Protein AF-A0A9J5Y6S7-F1 (afdb_monomer_lite)

InterPro domains:
  IPR010666 Zinc finger, GRF-type [PF06839] (23-64)
  IPR010666 Zinc finger, GRF-type [PS51999] (24-65)

pLDDT: mean 74.55, std 15.51, range [44.03, 96.94]

Structure (mmCIF, N/CA/C/O backbone):
data_AF-A0A9J5Y6S7-F1
#
_entry.id   AF-A0A9J5Y6S7-F1
#
loop_
_atom_site.group_PDB
_atom_site.id
_atom_site.type_symbol
_atom_site.label_atom_id
_atom_site.label_alt_id
_atom_site.label_comp_id
_atom_site.label_asym_id
_atom_site.label_entity_id
_atom_site.label_seq_id
_atom_site.pdbx_PDB_ins_code
_atom_site.Cartn_x
_atom_site.Cartn_y
_atom_site.Cartn_z
_atom_site.occupancy
_atom_site.B_iso_or_equiv
_atom_site.auth_seq_id
_atom_site.auth_comp_id
_atom_site.auth_asym_id
_atom_site.auth_atom_id
_atom_site.pdbx_PDB_model_num
ATOM 1 N N . MET A 1 1 ? 11.745 -9.822 9.054 1.00 44.12 1 MET A N 1
ATOM 2 C CA . MET A 1 1 ? 12.120 -10.310 7.708 1.00 44.12 1 MET A CA 1
ATOM 3 C C . MET A 1 1 ? 13.640 -10.336 7.640 1.00 44.12 1 MET A C 1
ATOM 5 O O . MET A 1 1 ? 14.254 -9.323 7.931 1.00 44.12 1 MET A O 1
ATOM 9 N N . SER A 1 2 ? 14.251 -11.503 7.431 1.00 45.88 2 SER A N 1
ATOM 10 C CA . SER A 1 2 ? 15.692 -11.723 7.636 1.00 45.88 2 SER A CA 1
ATOM 11 C C . SER A 1 2 ? 16.570 -11.084 6.552 1.00 45.88 2 SER A C 1
ATOM 13 O O . SER A 1 2 ? 16.268 -11.222 5.366 1.00 45.88 2 SER A O 1
ATOM 15 N N . ASN A 1 3 ? 17.714 -10.519 6.962 1.00 52.25 3 ASN A N 1
ATOM 16 C CA . ASN A 1 3 ? 18.794 -9.968 6.117 1.00 52.25 3 ASN A CA 1
ATOM 17 C C . ASN A 1 3 ? 19.242 -10.880 4.954 1.00 52.25 3 ASN A C 1
ATOM 19 O O . ASN A 1 3 ? 19.779 -10.402 3.960 1.00 52.25 3 ASN A O 1
ATOM 23 N N . ALA A 1 4 ? 18.971 -12.185 5.032 1.00 51.22 4 ALA A N 1
ATOM 24 C CA . ALA A 1 4 ? 19.248 -13.148 3.969 1.00 51.22 4 ALA A CA 1
ATOM 25 C C . ALA A 1 4 ? 18.475 -12.888 2.657 1.00 51.22 4 ALA A C 1
ATOM 27 O O . ALA A 1 4 ? 18.975 -13.217 1.584 1.00 51.22 4 ALA A O 1
ATOM 28 N N . ILE A 1 5 ? 17.276 -12.290 2.716 1.00 52.19 5 ILE A N 1
ATOM 29 C CA . ILE A 1 5 ? 16.487 -11.975 1.509 1.00 52.19 5 ILE A CA 1
ATOM 30 C C . ILE A 1 5 ? 17.045 -10.725 0.814 1.00 52.19 5 ILE A C 1
ATOM 32 O O . ILE A 1 5 ? 17.101 -10.690 -0.412 1.00 52.19 5 ILE A O 1
ATOM 36 N N . LEU A 1 6 ? 17.538 -9.748 1.586 1.00 47.03 6 LEU A N 1
ATOM 37 C CA . LEU A 1 6 ? 18.224 -8.568 1.050 1.00 47.03 6 LEU A CA 1
ATOM 38 C C . LEU A 1 6 ? 19.555 -8.945 0.381 1.00 47.03 6 LEU A C 1
ATOM 40 O O . LEU A 1 6 ? 19.812 -8.499 -0.731 1.00 47.03 6 LEU A O 1
ATOM 44 N N . ASN A 1 7 ? 20.345 -9.847 0.977 1.00 46.03 7 ASN A N 1
ATOM 45 C CA . ASN A 1 7 ? 21.598 -10.313 0.365 1.00 46.03 7 ASN A CA 1
ATOM 46 C C . ASN A 1 7 ? 21.394 -11.069 -0.958 1.00 46.03 7 ASN A C 1
ATOM 48 O O . ASN A 1 7 ? 22.272 -11.045 -1.814 1.00 46.03 7 ASN A O 1
ATOM 52 N N . ARG A 1 8 ? 20.234 -11.700 -1.178 1.00 46.00 8 ARG A N 1
ATOM 53 C CA . ARG A 1 8 ? 19.939 -12.389 -2.447 1.00 46.00 8 ARG A CA 1
ATOM 54 C C . ARG A 1 8 ? 19.756 -11.443 -3.631 1.00 46.00 8 ARG A C 1
ATOM 56 O O . ARG A 1 8 ? 19.989 -11.861 -4.758 1.00 46.00 8 ARG A O 1
ATOM 63 N N . ILE A 1 9 ? 19.353 -10.198 -3.383 1.00 50.22 9 ILE A N 1
ATOM 64 C CA . ILE A 1 9 ? 19.208 -9.167 -4.423 1.00 50.22 9 ILE A CA 1
ATOM 65 C C . ILE A 1 9 ? 20.589 -8.615 -4.831 1.00 50.22 9 ILE A C 1
ATOM 67 O O . ILE A 1 9 ? 20.743 -8.092 -5.929 1.00 50.22 9 ILE A O 1
ATOM 71 N N . CYS A 1 10 ? 21.606 -8.785 -3.979 1.00 50.62 10 CYS A N 1
ATOM 72 C CA . CYS A 1 10 ? 22.946 -8.218 -4.153 1.00 50.62 10 CYS A CA 1
ATOM 73 C C . CYS A 1 10 ? 24.005 -9.220 -4.643 1.00 50.62 10 CYS A C 1
ATOM 75 O O . CYS A 1 10 ? 25.152 -8.826 -4.853 1.00 50.62 10 CYS A O 1
ATOM 77 N N . ASN A 1 11 ? 23.665 -10.500 -4.815 1.00 47.62 11 ASN A N 1
ATOM 78 C CA . ASN A 1 11 ? 24.628 -11.491 -5.286 1.00 47.62 11 ASN A CA 1
ATOM 79 C C . ASN A 1 11 ? 24.756 -1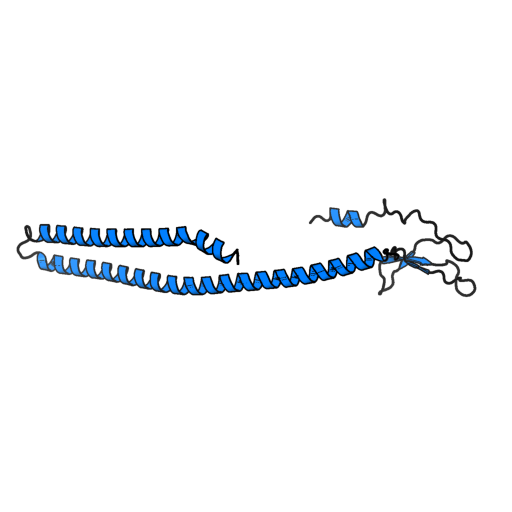1.410 -6.815 1.00 47.62 11 ASN A C 1
ATOM 81 O O . ASN A 1 11 ? 23.987 -12.022 -7.554 1.00 47.62 11 ASN A O 1
ATOM 85 N N . ASP A 1 12 ? 25.764 -10.645 -7.252 1.00 54.00 12 ASP A N 1
ATOM 86 C CA . ASP A 1 12 ? 26.211 -10.433 -8.643 1.00 54.00 12 ASP A CA 1
ATOM 87 C C . ASP A 1 12 ? 26.494 -11.768 -9.382 1.00 54.00 12 ASP A C 1
ATOM 89 O O . ASP A 1 12 ? 26.502 -11.794 -10.603 1.00 54.00 12 ASP A O 1
ATOM 93 N N . GLU A 1 13 ? 26.679 -12.900 -8.689 1.00 55.97 13 GLU A N 1
ATOM 94 C CA . GLU A 1 13 ? 27.129 -14.180 -9.278 1.00 55.97 13 GLU A CA 1
ATOM 95 C C . GLU A 1 13 ? 26.196 -14.782 -10.348 1.00 55.97 13 GLU A C 1
ATOM 97 O O . GLU A 1 13 ? 26.664 -15.513 -11.216 1.00 55.97 13 GLU A O 1
ATOM 102 N N . ASN A 1 14 ? 24.899 -14.451 -10.332 1.00 55.06 14 ASN A N 1
ATOM 103 C CA . ASN A 1 14 ? 23.931 -14.866 -11.361 1.00 55.06 14 ASN A CA 1
ATOM 104 C C . ASN A 1 14 ? 23.475 -13.705 -12.259 1.00 55.06 14 ASN A C 1
ATOM 106 O O . ASN A 1 14 ? 22.465 -13.821 -12.960 1.00 55.06 14 ASN A O 1
ATOM 110 N N . ASP A 1 15 ? 24.174 -12.567 -12.238 1.00 62.44 15 ASP A N 1
ATOM 111 C CA . ASP A 1 15 ? 23.788 -11.451 -13.086 1.00 62.44 15 ASP A CA 1
ATOM 112 C C . ASP A 1 15 ? 24.155 -11.729 -14.549 1.00 62.44 15 ASP A C 1
ATOM 114 O O . ASP A 1 15 ? 25.309 -11.674 -14.977 1.00 62.44 15 ASP A O 1
ATOM 118 N N . VAL A 1 16 ? 23.110 -11.965 -15.340 1.00 62.88 16 VAL A N 1
ATOM 119 C CA . VAL A 1 16 ? 23.124 -12.111 -16.801 1.00 62.88 16 VAL A CA 1
ATOM 120 C C . VAL A 1 16 ? 23.901 -10.980 -17.501 1.00 62.88 16 VAL A C 1
ATOM 122 O O . VAL A 1 16 ? 24.392 -11.164 -18.612 1.00 62.88 16 VAL A O 1
ATOM 125 N N . MET A 1 17 ? 24.028 -9.806 -16.875 1.00 63.72 17 MET A N 1
ATOM 126 C CA . MET A 1 17 ? 24.734 -8.638 -17.403 1.00 63.72 17 MET A CA 1
ATOM 127 C C . MET A 1 17 ? 26.253 -8.637 -17.143 1.00 63.72 17 MET A C 1
ATOM 129 O O . MET A 1 17 ? 26.950 -7.835 -17.764 1.00 63.72 17 MET A O 1
ATOM 133 N N . LEU A 1 18 ? 26.800 -9.517 -16.289 1.00 66.25 18 LEU A N 1
ATOM 134 C CA . LEU A 1 18 ? 28.256 -9.604 -16.057 1.00 66.25 18 LEU A CA 1
ATOM 135 C C . LEU A 1 18 ? 29.030 -10.146 -17.268 1.00 66.25 18 LEU A C 1
ATOM 137 O O . LEU A 1 18 ? 30.197 -9.809 -17.452 1.00 66.25 18 LEU A O 1
ATOM 141 N N . GLY A 1 19 ? 28.390 -10.968 -18.104 1.00 66.69 19 GLY A N 1
ATOM 142 C CA . GLY A 1 19 ? 29.001 -11.550 -19.304 1.00 66.69 19 GLY A CA 1
ATOM 143 C C . GLY A 1 19 ? 28.847 -10.713 -20.579 1.00 66.69 19 GLY A C 1
ATOM 144 O O . GLY A 1 19 ? 29.305 -11.133 -21.643 1.00 66.69 19 GLY A O 1
ATOM 145 N N . VAL A 1 20 ? 28.177 -9.557 -20.515 1.00 78.06 20 VAL A N 1
ATOM 146 C CA . VAL A 1 20 ? 27.837 -8.772 -21.710 1.00 78.06 20 VAL A CA 1
ATOM 147 C C . VAL A 1 20 ? 29.046 -7.961 -22.174 1.00 78.06 20 VAL A C 1
ATOM 149 O O . VAL A 1 20 ? 29.560 -7.107 -21.454 1.00 78.06 20 VAL A O 1
ATOM 152 N N . LYS A 1 21 ? 29.483 -8.207 -23.414 1.00 85.56 21 LYS A N 1
ATOM 153 C CA . LYS A 1 21 ? 30.529 -7.424 -24.082 1.00 85.56 21 LYS A CA 1
ATOM 154 C C . LYS A 1 21 ? 29.890 -6.279 -24.859 1.00 85.56 21 LYS A C 1
ATOM 156 O O . LYS A 1 21 ? 29.153 -6.518 -25.812 1.00 85.56 21 LYS A O 1
ATOM 161 N N . ILE A 1 22 ? 30.186 -5.046 -24.460 1.00 86.56 22 ILE A N 1
ATOM 162 C CA . ILE A 1 22 ? 29.710 -3.828 -25.125 1.00 86.56 22 ILE A CA 1
ATOM 163 C C . ILE A 1 22 ? 30.902 -3.124 -25.757 1.00 86.56 22 ILE A C 1
ATOM 165 O O . ILE A 1 22 ? 31.960 -3.020 -25.142 1.00 86.56 22 ILE A O 1
ATOM 169 N N . TYR A 1 23 ? 30.721 -2.630 -26.976 1.00 90.31 23 TYR A N 1
ATOM 170 C CA . TYR A 1 23 ? 31.751 -1.935 -27.739 1.00 90.31 23 TYR A CA 1
ATOM 171 C C . TYR A 1 23 ? 31.312 -0.500 -28.015 1.00 90.31 23 TYR A C 1
ATOM 173 O O . TYR A 1 23 ? 30.130 -0.238 -28.242 1.00 90.31 23 TYR A O 1
ATOM 181 N N . CYS A 1 24 ? 32.255 0.441 -28.016 1.00 90.12 24 CYS A N 1
ATOM 182 C CA . CYS A 1 24 ? 31.962 1.790 -28.498 1.00 90.12 24 CYS A CA 1
ATOM 183 C C . CYS A 1 24 ? 32.021 1.874 -30.031 1.00 90.12 24 CYS A C 1
ATOM 185 O O . CYS A 1 24 ? 32.404 0.925 -30.711 1.00 90.12 24 CYS A O 1
ATOM 187 N N . LYS A 1 25 ? 31.716 3.055 -30.588 1.00 87.69 25 LYS A N 1
ATOM 188 C CA . LYS A 1 25 ? 31.759 3.313 -32.041 1.00 87.69 25 LYS A CA 1
ATOM 189 C C . LYS A 1 25 ? 33.144 3.117 -32.674 1.00 87.69 25 LYS A C 1
ATOM 191 O O . LYS A 1 25 ? 33.236 3.001 -33.888 1.00 87.69 25 LYS A O 1
ATOM 196 N N . HIS A 1 26 ? 34.207 3.078 -31.872 1.00 89.56 26 HIS A N 1
ATOM 197 C CA . HIS A 1 26 ? 35.564 2.798 -32.344 1.00 89.56 26 HIS A CA 1
ATOM 198 C C . HIS A 1 26 ? 35.921 1.306 -32.364 1.00 89.56 26 HIS A C 1
ATOM 200 O O . HIS A 1 26 ? 37.014 0.964 -32.800 1.00 89.56 26 HIS A O 1
ATOM 206 N N . GLY A 1 27 ? 35.044 0.432 -31.858 1.00 88.12 27 GLY A N 1
ATOM 207 C CA . GLY A 1 27 ? 35.323 -0.997 -31.702 1.00 88.12 27 GLY A CA 1
ATOM 208 C C . GLY A 1 27 ? 36.075 -1.369 -30.419 1.00 88.12 27 GLY A C 1
ATOM 209 O O . GLY A 1 27 ? 36.355 -2.546 -30.212 1.00 88.12 27 GLY A O 1
ATOM 210 N N . ASP A 1 28 ? 36.371 -0.409 -29.534 1.00 88.94 28 ASP A N 1
ATOM 211 C CA . ASP A 1 28 ? 37.003 -0.699 -28.239 1.00 88.94 28 ASP A CA 1
ATOM 212 C C . ASP A 1 28 ? 35.982 -1.323 -27.268 1.00 88.94 28 ASP A C 1
ATOM 214 O O . ASP A 1 28 ? 34.854 -0.824 -27.151 1.00 88.94 28 ASP A O 1
ATOM 218 N N . LEU A 1 29 ? 36.386 -2.384 -26.557 1.00 89.62 29 LEU A N 1
ATOM 219 C CA . LEU A 1 29 ? 35.586 -3.045 -25.518 1.00 89.62 29 LEU A CA 1
ATOM 220 C C . LEU A 1 29 ? 35.437 -2.131 -24.295 1.00 89.62 29 LEU A C 1
ATOM 222 O O . LEU A 1 29 ? 36.419 -1.582 -23.795 1.00 89.62 29 LEU A O 1
ATOM 226 N N . LEU A 1 30 ? 34.212 -2.001 -23.791 1.00 89.75 30 LEU A N 1
ATOM 227 C CA . LEU A 1 30 ? 33.892 -1.124 -22.672 1.00 89.75 30 LEU A CA 1
ATOM 228 C C . LEU A 1 30 ? 33.858 -1.889 -21.358 1.00 89.75 30 LEU A C 1
ATOM 230 O O . LEU A 1 30 ? 33.149 -2.885 -21.214 1.00 89.75 30 LEU A O 1
ATOM 234 N N . SER A 1 31 ? 34.597 -1.375 -20.378 1.00 87.00 31 SER A N 1
ATOM 235 C CA . SER A 1 31 ? 34.515 -1.827 -18.997 1.00 87.00 31 SER A CA 1
ATOM 236 C C . SER A 1 31 ? 33.329 -1.173 -18.289 1.00 87.00 31 SER A C 1
ATOM 238 O O . SER A 1 31 ? 32.994 -0.007 -18.516 1.00 87.00 31 SER A O 1
ATOM 240 N N . MET A 1 32 ? 32.681 -1.951 -17.425 1.00 87.94 32 MET A N 1
ATOM 241 C CA . MET A 1 32 ? 31.634 -1.454 -16.541 1.00 87.94 32 MET A CA 1
ATOM 242 C C . MET A 1 32 ? 32.262 -0.577 -15.455 1.00 87.94 32 MET A C 1
ATOM 244 O O . MET A 1 32 ? 33.212 -0.983 -14.789 1.00 87.94 32 MET A O 1
ATOM 248 N N . GLN A 1 33 ? 31.719 0.619 -15.274 1.00 88.62 33 GLN A N 1
ATOM 249 C CA . GLN A 1 33 ? 32.154 1.605 -14.291 1.00 88.62 33 GLN A CA 1
ATOM 250 C C . GLN A 1 33 ? 31.029 1.895 -13.302 1.00 88.62 33 GLN A C 1
ATOM 252 O O . GLN A 1 33 ? 29.859 1.705 -13.622 1.00 88.62 33 GLN A O 1
ATOM 257 N N . THR A 1 34 ? 31.378 2.380 -12.112 1.00 89.06 34 THR A N 1
ATOM 258 C CA . THR A 1 34 ? 30.422 2.775 -11.069 1.00 89.06 34 THR A CA 1
ATOM 259 C C . THR A 1 34 ? 30.450 4.289 -10.904 1.00 89.06 34 THR A C 1
ATOM 261 O O . THR A 1 34 ? 31.517 4.882 -10.753 1.00 89.06 34 THR A O 1
ATOM 264 N N . SER A 1 35 ? 29.281 4.923 -10.933 1.00 90.75 35 SER A N 1
ATOM 265 C CA . SER A 1 35 ? 29.126 6.349 -10.673 1.00 90.75 35 SER A CA 1
ATOM 266 C C . SER A 1 35 ? 29.220 6.625 -9.176 1.00 90.75 35 SER A C 1
ATOM 268 O O . SER A 1 35 ? 28.555 5.988 -8.360 1.00 90.75 35 SER A O 1
ATOM 270 N N . TRP A 1 36 ? 30.044 7.608 -8.828 1.00 90.62 36 TRP A N 1
ATOM 271 C CA . TRP A 1 36 ? 30.217 8.113 -7.462 1.00 90.62 36 TRP A CA 1
ATOM 272 C C . TRP A 1 36 ? 29.689 9.542 -7.308 1.00 90.62 36 TRP A C 1
ATOM 274 O O . TRP A 1 36 ? 30.004 10.236 -6.346 1.00 90.62 36 TRP A O 1
ATOM 284 N N . SER A 1 37 ? 28.904 10.008 -8.281 1.00 90.38 37 SER A N 1
ATOM 285 C CA . SER A 1 37 ? 28.266 11.322 -8.210 1.00 90.38 37 SER A CA 1
ATOM 286 C C . SER A 1 37 ? 27.213 11.368 -7.100 1.00 90.38 37 SER A C 1
ATOM 288 O O . SER A 1 37 ? 26.589 10.354 -6.786 1.00 90.38 37 SER A O 1
ATOM 290 N N . LYS A 1 38 ? 26.971 12.564 -6.550 1.00 91.31 38 LYS A N 1
ATOM 291 C CA . LYS A 1 38 ? 25.928 12.792 -5.538 1.00 91.31 38 LYS A CA 1
ATOM 292 C C . LYS A 1 38 ? 24.531 12.407 -6.041 1.00 91.31 38 LYS A C 1
ATOM 294 O O . LYS A 1 38 ? 23.732 11.900 -5.262 1.00 91.31 38 LYS A O 1
ATOM 299 N N . ASP A 1 39 ? 24.269 12.612 -7.330 1.00 89.25 39 ASP A N 1
ATOM 300 C CA . ASP A 1 39 ? 22.956 12.370 -7.936 1.00 89.25 39 ASP A CA 1
ATOM 301 C C . ASP A 1 39 ? 22.747 10.906 -8.359 1.00 89.25 39 ASP A C 1
ATOM 303 O O . ASP A 1 39 ? 21.613 10.459 -8.491 1.00 89.25 39 ASP A O 1
ATOM 307 N N . ASN A 1 40 ? 23.827 10.144 -8.579 1.00 87.62 40 ASN A N 1
ATOM 308 C CA . ASN A 1 40 ? 23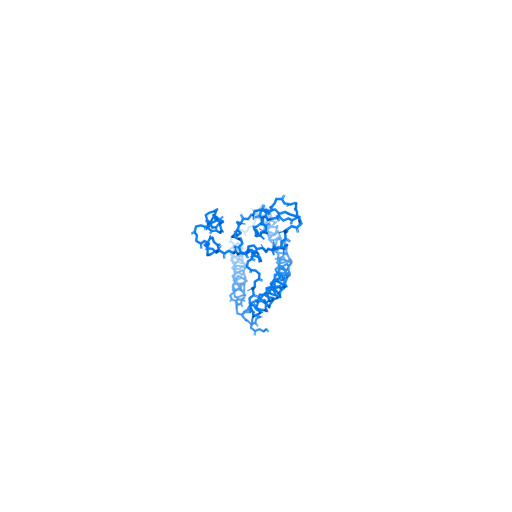.766 8.751 -9.041 1.00 87.62 40 ASN A CA 1
ATOM 309 C C . ASN A 1 40 ? 24.762 7.838 -8.295 1.00 87.62 40 ASN A C 1
ATOM 311 O O . ASN A 1 40 ? 25.585 7.189 -8.948 1.00 87.62 40 ASN A O 1
ATOM 315 N N . PRO A 1 41 ? 24.741 7.777 -6.953 1.00 89.69 41 PRO A N 1
ATOM 316 C CA . PRO A 1 41 ? 25.707 6.988 -6.198 1.00 89.69 41 PRO A CA 1
ATOM 317 C C . PRO A 1 41 ? 25.504 5.487 -6.444 1.00 89.69 41 PRO A C 1
ATOM 319 O O . PRO A 1 41 ? 24.394 4.970 -6.347 1.00 89.69 41 PRO A O 1
ATOM 322 N N . GLY A 1 42 ? 26.583 4.774 -6.766 1.00 86.25 42 GLY A N 1
ATOM 323 C CA . GLY A 1 42 ? 26.590 3.316 -6.910 1.00 86.25 42 GLY A CA 1
ATOM 324 C C . GLY A 1 42 ? 25.982 2.773 -8.211 1.00 86.25 42 GLY A C 1
ATOM 325 O O . GLY A 1 42 ? 26.050 1.565 -8.440 1.00 86.25 42 GLY A O 1
ATOM 326 N N . ARG A 1 43 ? 25.424 3.623 -9.089 1.00 87.94 43 ARG A N 1
ATOM 327 C CA . ARG A 1 43 ? 24.866 3.189 -10.386 1.00 87.94 43 ARG A CA 1
ATOM 328 C C . ARG A 1 43 ? 25.976 2.807 -11.360 1.00 87.94 43 ARG A C 1
ATOM 330 O O . ARG A 1 43 ? 26.959 3.536 -11.482 1.00 87.94 43 ARG A O 1
ATOM 337 N N . ARG A 1 44 ? 25.823 1.692 -12.082 1.00 89.31 44 ARG A N 1
ATOM 338 C CA . ARG A 1 44 ? 26.840 1.200 -13.027 1.00 89.31 44 ARG A CA 1
ATOM 339 C C . ARG A 1 44 ? 26.542 1.619 -14.469 1.00 89.31 44 ARG A C 1
ATOM 341 O O . ARG A 1 44 ? 25.384 1.638 -14.872 1.00 89.31 44 ARG A O 1
ATOM 348 N N . PHE A 1 45 ? 27.568 1.932 -15.252 1.00 89.31 45 PHE A N 1
ATOM 349 C CA . PHE A 1 45 ? 27.453 2.392 -16.640 1.00 89.31 45 PHE A CA 1
ATOM 350 C C . PHE A 1 45 ? 28.648 1.945 -17.491 1.00 89.31 45 PHE A C 1
ATOM 352 O O . PHE A 1 45 ? 29.673 1.513 -16.967 1.00 89.31 45 PHE A O 1
ATOM 359 N N . TRP A 1 46 ? 28.529 2.092 -18.806 1.00 90.38 46 TRP A N 1
ATOM 360 C CA . TRP A 1 46 ? 29.619 1.974 -19.769 1.00 90.38 46 TRP A CA 1
ATOM 361 C C . TRP A 1 46 ? 29.858 3.322 -20.436 1.00 90.38 46 TRP A C 1
ATOM 363 O O . TRP A 1 46 ? 28.910 3.999 -20.835 1.00 90.38 46 TRP A O 1
ATOM 373 N N . SER A 1 47 ? 31.122 3.703 -20.595 1.00 90.62 47 SER A N 1
ATOM 374 C CA . SER A 1 47 ? 31.511 4.891 -21.353 1.00 90.62 47 SER A CA 1
ATOM 375 C C . SER A 1 47 ? 32.728 4.616 -22.225 1.00 90.62 47 SER A C 1
ATOM 377 O O . SER A 1 47 ? 33.506 3.701 -21.955 1.00 90.62 47 SER A O 1
ATOM 379 N N . CYS A 1 48 ? 32.885 5.398 -23.295 1.00 90.69 48 CYS A N 1
ATOM 380 C CA . CYS A 1 48 ? 34.073 5.315 -24.142 1.00 90.69 48 CYS A CA 1
ATOM 381 C C . CYS A 1 48 ? 35.343 5.636 -23.324 1.00 90.69 48 CYS A C 1
ATOM 383 O O . CYS A 1 48 ? 35.371 6.675 -22.665 1.00 90.69 48 CYS A O 1
ATOM 385 N N . PRO A 1 49 ? 36.406 4.811 -23.398 1.00 85.25 49 PRO A N 1
ATOM 386 C CA . PRO A 1 49 ? 37.649 5.058 -22.662 1.00 85.25 49 PRO A CA 1
ATOM 387 C C . PRO A 1 49 ? 38.501 6.185 -23.265 1.00 85.25 49 PRO A C 1
ATOM 389 O O . PRO A 1 49 ? 39.450 6.648 -22.635 1.00 85.25 49 PRO A O 1
ATOM 392 N N . ARG A 1 50 ? 38.205 6.619 -24.499 1.00 86.00 50 ARG A N 1
ATOM 393 C CA . ARG A 1 50 ? 38.948 7.694 -25.167 1.00 86.00 50 ARG A CA 1
ATOM 394 C C . ARG A 1 50 ? 38.513 9.053 -24.621 1.00 86.00 50 ARG A C 1
ATOM 396 O O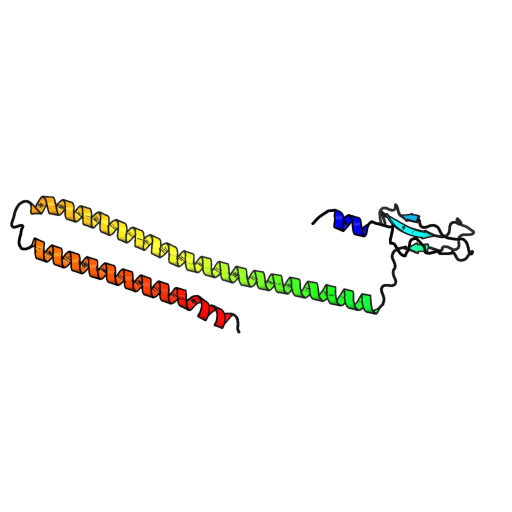 . ARG A 1 50 ? 37.320 9.317 -24.502 1.00 86.00 50 ARG A O 1
ATOM 403 N N . TYR A 1 51 ? 39.478 9.927 -24.338 1.00 77.06 51 TYR A N 1
ATOM 404 C CA . TYR A 1 51 ? 39.234 11.263 -23.793 1.00 77.06 51 TYR A CA 1
ATOM 405 C C . TYR A 1 51 ? 39.168 12.342 -24.887 1.00 77.06 51 TYR A C 1
ATOM 407 O O . TYR A 1 51 ? 39.939 12.320 -25.845 1.00 77.06 51 TYR A O 1
ATOM 415 N N . ARG A 1 52 ? 38.288 13.332 -24.675 1.00 72.06 52 ARG A N 1
ATOM 416 C CA . ARG A 1 52 ? 38.202 14.616 -25.399 1.00 72.06 52 ARG A CA 1
ATOM 417 C C . ARG A 1 52 ? 38.092 14.483 -26.926 1.00 72.06 52 ARG A C 1
ATOM 419 O O . ARG A 1 52 ? 37.026 14.141 -27.419 1.00 72.06 52 ARG A O 1
ATOM 426 N N . GLU A 1 53 ? 39.160 14.780 -27.663 1.00 71.38 53 GLU A N 1
ATOM 427 C CA . GLU A 1 53 ? 39.137 15.034 -29.114 1.00 71.38 53 GLU A CA 1
ATOM 428 C C . GLU A 1 53 ? 38.835 13.785 -29.954 1.00 71.38 53 GLU A C 1
ATOM 430 O O . GLU A 1 53 ? 38.270 13.896 -31.035 1.00 71.38 53 GLU A O 1
ATOM 435 N N . ASN A 1 54 ? 39.121 12.594 -29.419 1.00 79.12 54 ASN A N 1
ATOM 436 C CA . ASN A 1 54 ? 38.861 11.307 -30.071 1.00 79.12 54 ASN A CA 1
ATOM 437 C C . ASN A 1 54 ? 37.798 10.476 -29.332 1.00 79.12 54 ASN A C 1
ATOM 439 O O . ASN A 1 54 ? 37.775 9.249 -29.450 1.00 79.12 54 ASN A O 1
ATOM 443 N N . ALA A 1 55 ? 36.952 11.107 -28.510 1.00 83.38 55 ALA A N 1
ATOM 444 C CA . ALA A 1 55 ? 35.877 10.425 -27.798 1.00 83.38 55 ALA A CA 1
ATOM 445 C C . ALA A 1 55 ? 34.635 10.298 -28.692 1.00 83.38 55 ALA A C 1
ATOM 447 O O . ALA A 1 55 ? 34.135 11.279 -29.232 1.00 83.38 55 ALA A O 1
ATOM 448 N N . CYS A 1 56 ? 34.064 9.095 -28.802 1.00 87.44 56 CYS A N 1
ATOM 449 C CA . CYS A 1 56 ? 32.819 8.901 -29.562 1.00 87.44 56 CYS A CA 1
ATOM 450 C C . CYS A 1 56 ? 31.558 9.234 -28.749 1.00 87.44 56 CYS A C 1
ATOM 452 O O . CYS A 1 56 ? 30.444 8.990 -29.221 1.00 87.44 56 CYS A O 1
ATOM 454 N N . ASN A 1 57 ? 31.740 9.737 -27.521 1.00 85.62 57 ASN A N 1
ATOM 455 C CA . ASN A 1 57 ? 30.690 10.079 -26.561 1.00 85.62 57 ASN A CA 1
ATOM 456 C C . ASN A 1 57 ? 29.698 8.937 -26.289 1.00 85.62 57 ASN A C 1
ATOM 458 O O . ASN A 1 57 ? 28.539 9.178 -25.964 1.00 85.62 57 ASN A O 1
ATOM 462 N N . PHE A 1 58 ? 30.142 7.682 -26.424 1.00 87.44 58 PHE A N 1
ATOM 463 C CA . PHE A 1 58 ? 29.336 6.541 -26.011 1.00 87.44 58 PHE A CA 1
ATOM 464 C C . PHE A 1 58 ? 29.144 6.575 -24.492 1.00 87.44 58 PHE A C 1
ATOM 466 O O . PHE A 1 58 ? 30.129 6.628 -23.750 1.00 87.44 58 PHE A O 1
ATOM 473 N N . PHE A 1 59 ? 27.888 6.504 -24.061 1.00 87.94 59 PHE A N 1
ATOM 474 C CA . PHE A 1 59 ? 27.472 6.388 -22.671 1.00 87.94 59 PHE A CA 1
ATOM 475 C C . PHE A 1 59 ? 26.193 5.546 -22.600 1.00 87.94 59 PHE A C 1
ATOM 477 O O . PHE A 1 59 ? 25.259 5.791 -23.363 1.00 87.94 59 PHE A O 1
ATOM 484 N N . GLY A 1 60 ? 26.136 4.578 -21.688 1.00 87.00 60 GLY A N 1
ATOM 485 C CA . GLY A 1 60 ? 24.941 3.766 -21.451 1.00 87.00 60 GLY A CA 1
ATOM 486 C C . GLY A 1 60 ? 24.893 3.236 -20.024 1.00 87.00 60 GLY A C 1
ATOM 487 O O . GLY A 1 60 ? 25.909 2.786 -19.498 1.00 87.00 60 GLY A O 1
ATOM 488 N N . TRP A 1 61 ? 23.726 3.292 -19.386 1.00 88.12 61 TRP A N 1
ATOM 489 C CA . TRP A 1 61 ? 23.525 2.725 -18.051 1.00 88.12 61 TRP A CA 1
ATOM 490 C C . TRP A 1 61 ? 23.464 1.191 -18.102 1.00 88.12 61 TRP A C 1
ATOM 492 O O . TRP A 1 61 ? 23.000 0.623 -19.088 1.00 88.12 61 TRP A O 1
ATOM 502 N N . ARG 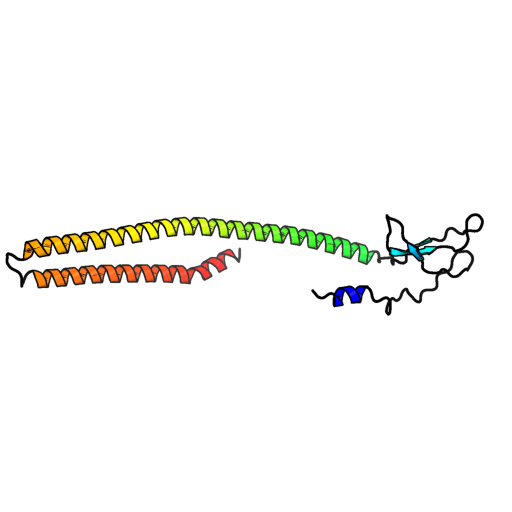A 1 62 ? 23.928 0.522 -17.033 1.00 82.62 62 ARG A N 1
ATOM 503 C CA . ARG A 1 62 ? 23.763 -0.933 -16.838 1.00 82.62 62 ARG A CA 1
ATOM 504 C C . ARG A 1 62 ? 22.303 -1.307 -16.638 1.00 82.62 62 ARG A C 1
ATOM 506 O O . ARG A 1 62 ? 21.894 -2.393 -17.043 1.00 82.62 62 ARG A O 1
ATOM 513 N N . ASP A 1 63 ? 21.560 -0.424 -15.979 1.00 78.12 63 ASP A N 1
ATOM 514 C CA . ASP A 1 63 ? 20.139 -0.587 -15.710 1.00 78.12 63 ASP A CA 1
ATOM 515 C C . ASP A 1 63 ? 19.451 -0.886 -17.050 1.00 78.12 63 ASP A C 1
ATOM 517 O O . ASP A 1 63 ? 19.550 -0.100 -17.993 1.00 78.12 63 ASP A O 1
ATOM 521 N N . ARG A 1 64 ? 18.866 -2.085 -17.189 1.00 62.44 64 ARG A N 1
ATOM 522 C CA . ARG A 1 64 ? 18.211 -2.517 -18.430 1.00 62.44 64 ARG A CA 1
ATOM 523 C C . ARG A 1 64 ? 16.980 -1.647 -18.670 1.00 62.44 64 ARG A C 1
ATOM 525 O O . ARG A 1 64 ? 15.868 -2.051 -18.346 1.00 62.44 64 ARG A O 1
ATOM 532 N N . GLU A 1 65 ? 17.146 -0.479 -19.266 1.00 61.44 65 GLU A N 1
ATOM 533 C CA . GLU A 1 65 ? 16.019 0.369 -19.634 1.00 61.44 65 GLU A CA 1
ATOM 534 C C . GLU A 1 65 ? 15.573 0.092 -21.070 1.00 61.44 65 GLU A C 1
ATOM 536 O O . GLU A 1 65 ? 15.578 0.964 -21.922 1.00 61.44 65 GLU A O 1
ATOM 541 N N . ASP A 1 66 ? 15.109 -1.133 -21.296 1.00 58.09 66 ASP A N 1
ATOM 542 C CA . ASP A 1 66 ? 14.010 -1.386 -22.226 1.00 58.09 66 ASP A CA 1
ATOM 543 C C . ASP A 1 66 ? 13.029 -2.314 -21.514 1.00 58.09 66 ASP A C 1
ATOM 545 O O . ASP A 1 66 ? 12.863 -3.493 -21.830 1.00 58.09 66 ASP A O 1
ATOM 549 N N . VAL A 1 67 ? 12.386 -1.776 -20.472 1.00 60.72 67 VAL A N 1
ATOM 550 C CA . VAL A 1 67 ? 11.146 -2.370 -19.974 1.00 60.72 67 VAL A CA 1
ATOM 551 C C . VAL A 1 67 ? 10.189 -2.373 -21.158 1.00 60.72 67 VAL A C 1
ATOM 553 O O . VAL A 1 67 ? 9.807 -1.301 -21.639 1.00 60.72 67 VAL A O 1
ATOM 556 N N . ASP A 1 68 ? 9.850 -3.572 -21.634 1.00 73.69 68 ASP A N 1
ATOM 557 C CA . ASP A 1 68 ? 8.916 -3.776 -22.738 1.00 73.69 68 ASP A CA 1
ATOM 558 C C . ASP A 1 68 ? 7.694 -2.857 -22.581 1.00 73.69 68 ASP A C 1
ATOM 560 O O . ASP A 1 68 ? 7.192 -2.649 -21.469 1.00 73.69 68 ASP A O 1
ATOM 564 N N . ILE A 1 69 ? 7.221 -2.285 -23.690 1.00 77.06 69 ILE A N 1
ATOM 565 C CA . ILE A 1 69 ? 6.132 -1.301 -23.702 1.00 77.06 69 ILE A CA 1
ATOM 566 C C . ILE A 1 69 ? 4.927 -1.864 -22.940 1.00 77.06 69 ILE A C 1
ATOM 568 O O . ILE A 1 69 ? 4.342 -1.169 -22.107 1.00 77.06 69 ILE A O 1
ATOM 572 N N . ARG A 1 70 ? 4.615 -3.153 -23.132 1.00 81.25 70 ARG A N 1
ATOM 573 C CA . ARG A 1 70 ? 3.553 -3.845 -22.391 1.00 81.25 70 ARG A CA 1
ATOM 574 C C . ARG A 1 70 ? 3.812 -3.841 -20.887 1.00 81.25 70 ARG A C 1
ATOM 576 O O . ARG A 1 70 ? 2.902 -3.537 -20.122 1.00 81.25 70 ARG A O 1
ATOM 583 N N . SER A 1 71 ? 5.031 -4.146 -20.458 1.00 78.69 71 SER A N 1
ATOM 584 C CA . SER A 1 71 ? 5.412 -4.157 -19.044 1.00 78.69 71 SER A CA 1
ATOM 585 C C . SER A 1 71 ? 5.264 -2.775 -18.400 1.00 78.69 71 SER A C 1
ATOM 587 O O . SER A 1 71 ? 4.733 -2.693 -17.294 1.00 78.69 71 SER A O 1
ATOM 589 N N . LYS A 1 72 ? 5.594 -1.678 -19.102 1.00 82.25 72 LYS A N 1
ATOM 590 C CA . LYS A 1 72 ? 5.336 -0.305 -18.613 1.00 82.25 72 LYS A CA 1
ATOM 591 C C . LYS A 1 72 ? 3.846 -0.062 -18.355 1.00 82.25 72 LYS A C 1
ATOM 593 O O . LYS A 1 72 ? 3.477 0.433 -17.290 1.00 82.25 72 LYS A O 1
ATOM 598 N N . PHE A 1 73 ? 2.982 -0.462 -19.291 1.00 86.88 73 PHE A N 1
ATOM 599 C CA . PHE A 1 73 ? 1.528 -0.339 -19.132 1.00 86.88 73 PHE A CA 1
ATOM 600 C C . PHE A 1 73 ? 0.988 -1.183 -17.973 1.00 86.88 73 PHE A C 1
ATOM 602 O O . PHE A 1 73 ? 0.159 -0.706 -17.196 1.00 86.88 73 PHE A O 1
ATOM 609 N N . ILE A 1 74 ? 1.453 -2.428 -17.840 1.00 90.50 74 ILE A N 1
ATOM 610 C CA . ILE A 1 74 ? 1.013 -3.328 -16.769 1.00 90.50 74 ILE A CA 1
ATOM 611 C C . ILE A 1 74 ? 1.454 -2.800 -15.402 1.00 90.50 74 ILE A C 1
ATOM 613 O O . ILE A 1 74 ? 0.624 -2.732 -14.497 1.00 90.50 74 ILE A O 1
ATOM 617 N N . ILE A 1 75 ? 2.708 -2.365 -15.258 1.00 90.88 75 ILE A N 1
ATOM 618 C CA . ILE A 1 75 ? 3.230 -1.809 -14.002 1.00 90.88 75 ILE A CA 1
ATOM 619 C C . ILE A 1 75 ? 2.424 -0.577 -13.588 1.00 90.88 75 ILE A C 1
ATOM 621 O O . ILE A 1 75 ? 1.974 -0.499 -12.447 1.00 90.88 75 ILE A O 1
ATOM 625 N N . LEU A 1 76 ? 2.173 0.351 -14.517 1.00 90.00 76 LEU A N 1
ATOM 626 C CA . LEU A 1 76 ? 1.389 1.551 -14.225 1.00 90.00 76 LEU A CA 1
ATOM 627 C C . LEU A 1 76 ? -0.037 1.204 -13.775 1.00 90.00 76 LEU A C 1
ATOM 629 O O . LEU A 1 76 ? -0.541 1.761 -12.800 1.00 90.00 76 LEU A O 1
ATOM 633 N N . ARG A 1 77 ? -0.684 0.253 -14.455 1.00 94.31 77 ARG A N 1
ATOM 634 C CA . ARG A 1 77 ? -2.044 -0.180 -14.116 1.00 94.31 77 ARG A CA 1
ATOM 635 C C . ARG A 1 77 ? -2.107 -0.857 -12.749 1.00 94.31 77 ARG A C 1
ATOM 637 O O . ARG A 1 77 ? -3.031 -0.585 -11.989 1.00 94.31 77 ARG A O 1
ATOM 644 N N . LEU A 1 78 ? -1.135 -1.710 -12.429 1.00 95.06 78 LEU A N 1
ATOM 645 C CA . LEU A 1 78 ? -1.039 -2.359 -11.121 1.00 95.06 78 LEU A CA 1
ATOM 646 C C . LEU A 1 78 ? -0.793 -1.336 -10.011 1.00 95.06 78 LEU A C 1
ATOM 648 O O . LEU A 1 78 ? -1.477 -1.381 -8.996 1.00 95.06 78 LEU A O 1
ATOM 652 N N . ALA A 1 79 ? 0.110 -0.376 -10.224 1.00 94.56 79 ALA A N 1
ATOM 653 C CA . ALA A 1 79 ? 0.381 0.684 -9.258 1.00 94.56 79 ALA A CA 1
ATOM 654 C C . ALA A 1 79 ? -0.868 1.533 -8.971 1.00 94.56 79 ALA A C 1
ATOM 656 O O . ALA A 1 79 ? -1.165 1.826 -7.814 1.00 94.56 79 ALA A O 1
ATOM 657 N N . ASN A 1 80 ? -1.638 1.883 -10.005 1.00 95.62 80 ASN A N 1
ATOM 658 C CA . ASN A 1 80 ? -2.910 2.584 -9.823 1.00 95.62 80 ASN A CA 1
ATOM 659 C C . ASN A 1 80 ? -3.929 1.718 -9.079 1.00 95.62 80 ASN A C 1
ATOM 661 O O . ASN A 1 80 ? -4.621 2.220 -8.197 1.00 95.62 80 ASN A O 1
ATOM 665 N N . LYS A 1 81 ? -3.987 0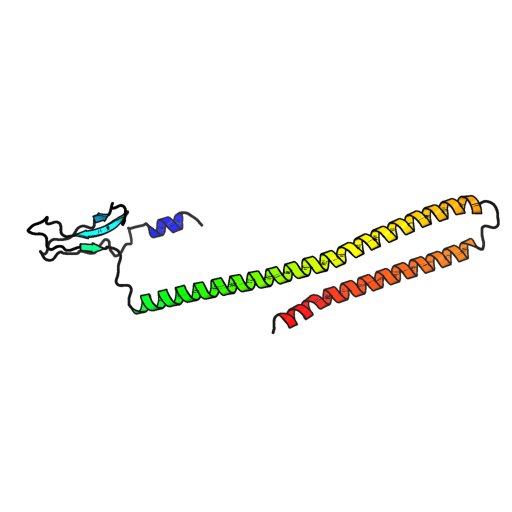.414 -9.378 1.00 96.75 81 LYS A N 1
ATOM 666 C CA . LYS A 1 81 ? -4.924 -0.483 -8.702 1.00 96.75 81 LYS A CA 1
ATOM 667 C C . LYS A 1 81 ? -4.599 -0.661 -7.222 1.00 96.75 81 LYS A C 1
ATOM 669 O O . LYS A 1 81 ? -5.518 -0.705 -6.416 1.00 96.75 81 LYS A O 1
ATOM 674 N N . ILE A 1 82 ? -3.318 -0.722 -6.868 1.00 96.94 82 ILE A N 1
ATOM 675 C CA . ILE A 1 82 ? -2.871 -0.763 -5.472 1.00 96.94 82 ILE A CA 1
ATOM 676 C C . ILE A 1 82 ? -3.333 0.498 -4.739 1.00 96.94 82 ILE A C 1
ATOM 678 O O . ILE A 1 82 ? -3.970 0.378 -3.702 1.00 96.94 82 ILE A O 1
ATOM 682 N N . LYS A 1 83 ? -3.126 1.686 -5.321 1.00 96.12 83 LYS A N 1
ATOM 683 C CA . LYS A 1 83 ? -3.594 2.945 -4.720 1.00 96.12 83 LYS A CA 1
ATOM 684 C C . LYS A 1 83 ? -5.108 2.975 -4.511 1.00 96.12 83 LYS A C 1
ATOM 686 O O . LYS A 1 83 ? -5.571 3.440 -3.478 1.00 96.12 83 LYS A O 1
ATOM 691 N N . GLU A 1 84 ? -5.884 2.490 -5.482 1.00 96.19 84 GLU A N 1
ATOM 692 C CA . GLU A 1 84 ? -7.341 2.373 -5.330 1.00 96.19 84 GLU A CA 1
ATOM 693 C C . GLU A 1 84 ? -7.720 1.460 -4.157 1.00 96.19 84 GLU A C 1
ATOM 695 O O . GLU A 1 84 ? -8.604 1.808 -3.380 1.00 96.19 84 GLU A O 1
ATOM 700 N N . LEU A 1 85 ? -7.051 0.311 -4.028 1.00 95.94 85 LEU A N 1
ATOM 701 C CA . LEU A 1 85 ? -7.310 -0.652 -2.957 1.00 95.94 85 LEU A CA 1
ATOM 702 C C . LEU A 1 85 ? -6.903 -0.110 -1.585 1.00 95.94 85 LEU A C 1
ATOM 704 O O . LEU A 1 85 ? -7.645 -0.286 -0.630 1.00 95.94 85 LEU A O 1
ATOM 708 N N . GLU A 1 86 ? -5.779 0.599 -1.488 1.00 96.06 86 GLU A N 1
ATOM 709 C CA . GLU A 1 86 ? -5.343 1.245 -0.243 1.00 96.06 86 GLU A CA 1
ATOM 710 C C . GLU A 1 86 ? -6.372 2.281 0.240 1.00 96.06 86 GLU A C 1
ATOM 712 O O . GLU A 1 86 ? -6.721 2.310 1.420 1.00 96.06 86 GLU A O 1
ATOM 717 N N . ILE A 1 87 ? -6.922 3.088 -0.677 1.00 96.06 87 ILE A N 1
ATOM 718 C CA . ILE A 1 87 ? -7.988 4.052 -0.361 1.00 96.06 87 ILE A CA 1
ATOM 719 C C . ILE A 1 87 ? -9.262 3.330 0.102 1.00 96.06 87 ILE A C 1
ATOM 721 O O . ILE A 1 87 ? -9.923 3.774 1.048 1.00 96.06 87 ILE A O 1
ATOM 725 N N . ASP A 1 88 ? -9.624 2.232 -0.563 1.00 95.00 88 ASP A N 1
ATOM 726 C CA . ASP A 1 88 ? -10.802 1.441 -0.212 1.00 95.00 88 ASP A CA 1
ATOM 727 C C . ASP A 1 88 ? -10.655 0.820 1.185 1.00 95.00 88 ASP A C 1
ATOM 729 O O . ASP A 1 88 ? -11.524 1.018 2.042 1.00 95.00 88 ASP A O 1
ATOM 733 N N . ASP A 1 89 ? -9.511 0.191 1.467 1.00 96.31 89 ASP A N 1
ATOM 734 C CA . ASP A 1 89 ? -9.161 -0.382 2.769 1.00 96.31 89 ASP A CA 1
ATOM 735 C C . ASP A 1 89 ? -9.204 0.673 3.884 1.00 96.31 89 ASP A C 1
ATOM 737 O O . ASP A 1 89 ? -9.813 0.450 4.938 1.00 96.31 89 ASP A O 1
ATOM 741 N N . GLU A 1 90 ? -8.638 1.864 3.658 1.00 95.12 90 GLU A N 1
ATOM 742 C CA . GLU A 1 90 ? -8.726 2.982 4.604 1.00 95.12 90 GLU A CA 1
ATOM 743 C C . GLU A 1 90 ? -10.181 3.379 4.889 1.00 95.12 90 GLU A C 1
ATOM 745 O O . GLU A 1 90 ? -10.569 3.626 6.043 1.00 95.12 90 GLU A O 1
ATOM 750 N N . SER A 1 91 ? -11.018 3.418 3.850 1.00 92.06 91 SER A N 1
ATOM 751 C CA . SER A 1 91 ? -12.437 3.746 3.974 1.00 92.06 91 SER A CA 1
ATOM 752 C C . SER A 1 91 ? -13.197 2.686 4.786 1.00 92.06 91 SER A C 1
ATOM 754 O O . SER A 1 91 ? -13.993 3.027 5.678 1.00 92.06 91 SER A O 1
ATOM 756 N N . HIS A 1 92 ? -12.890 1.407 4.557 1.00 91.50 92 HIS A N 1
ATOM 757 C CA . HIS A 1 92 ? -13.450 0.267 5.272 1.00 91.50 92 HIS A CA 1
ATOM 758 C C . HIS A 1 92 ? -13.041 0.278 6.748 1.00 91.50 92 HIS A C 1
ATOM 760 O O . HIS A 1 92 ? -13.905 0.156 7.628 1.00 91.50 92 HIS A O 1
ATOM 766 N N . ILE A 1 93 ? -11.761 0.523 7.043 1.00 94.00 93 ILE A N 1
ATOM 767 C CA . ILE A 1 93 ? -11.238 0.674 8.408 1.00 94.00 93 ILE A CA 1
ATOM 768 C C . ILE A 1 93 ? -11.943 1.831 9.123 1.00 94.00 93 ILE A C 1
ATOM 770 O O . ILE A 1 93 ? -12.427 1.673 10.249 1.00 94.00 93 ILE A O 1
ATOM 774 N N . LYS A 1 94 ? -12.075 2.993 8.472 1.00 93.81 94 LYS A N 1
ATOM 775 C CA . LYS A 1 94 ? -12.759 4.164 9.039 1.00 93.81 94 LYS A CA 1
ATOM 776 C C . LYS A 1 94 ? -14.226 3.872 9.350 1.00 93.81 94 LYS A C 1
ATOM 778 O O . LYS A 1 94 ? -14.717 4.251 10.421 1.00 93.81 94 LYS A O 1
ATOM 783 N N . ARG A 1 95 ? -14.933 3.188 8.444 1.00 91.25 95 ARG A N 1
ATOM 784 C CA . ARG A 1 95 ? -16.324 2.764 8.652 1.00 91.25 95 ARG A CA 1
ATOM 785 C C . ARG A 1 95 ? -16.417 1.803 9.834 1.00 91.25 95 ARG A C 1
ATOM 787 O O . ARG A 1 95 ? -17.208 2.068 10.737 1.00 91.25 95 ARG A O 1
ATOM 794 N N . SER A 1 96 ? -15.589 0.760 9.874 1.00 88.75 96 SER A N 1
ATOM 795 C CA . SER A 1 96 ? -15.537 -0.211 10.975 1.00 88.75 96 SER A CA 1
ATOM 796 C C . SER A 1 96 ? -15.295 0.471 12.329 1.00 88.75 96 SER A C 1
ATOM 798 O O . SER A 1 96 ? -16.095 0.329 13.256 1.00 88.75 96 SER A O 1
ATOM 800 N N . ASN A 1 97 ? -14.286 1.343 12.417 1.00 90.56 97 ASN A N 1
ATOM 801 C CA . ASN A 1 97 ? -13.982 2.107 13.629 1.00 90.56 97 ASN A CA 1
ATOM 802 C C . ASN A 1 97 ? -15.155 2.989 14.078 1.00 90.56 97 ASN A C 1
ATOM 804 O O . ASN A 1 97 ? -15.457 3.068 15.271 1.00 90.56 97 ASN A O 1
ATOM 808 N N . LYS A 1 98 ? -15.873 3.622 13.143 1.00 92.69 98 LYS A N 1
ATOM 809 C CA . LYS A 1 98 ? -17.072 4.413 13.459 1.00 92.69 98 LYS A CA 1
ATOM 810 C C . LYS A 1 98 ? -18.174 3.556 14.094 1.00 92.69 98 LYS A C 1
ATOM 812 O O . LYS A 1 98 ? -18.788 4.004 15.066 1.00 92.69 98 LYS A O 1
ATOM 817 N N . TRP A 1 99 ? -18.414 2.347 13.579 1.00 86.62 99 TRP A N 1
ATOM 818 C CA . TRP A 1 99 ? -19.368 1.398 14.167 1.00 86.62 99 TRP A CA 1
ATOM 819 C C . TRP A 1 99 ? -18.947 0.983 15.578 1.00 86.62 99 TRP A C 1
ATOM 821 O O . TRP A 1 99 ? -19.740 1.127 16.508 1.00 86.62 99 TRP A O 1
ATOM 831 N N . VAL A 1 100 ? -17.683 0.590 15.769 1.00 88.56 100 VAL A N 1
ATOM 832 C CA . VAL A 1 100 ? -17.136 0.219 17.087 1.00 88.56 100 VAL A CA 1
ATOM 833 C C . VAL A 1 100 ? -17.305 1.354 18.102 1.00 88.56 100 VAL A C 1
ATOM 835 O O . VAL A 1 100 ? -17.743 1.131 19.231 1.00 88.56 100 VAL A O 1
ATOM 838 N N . MET A 1 101 ? -17.008 2.596 17.709 1.00 84.38 101 MET A N 1
ATOM 839 C CA . MET A 1 101 ? -17.163 3.764 18.582 1.00 84.38 101 MET A CA 1
ATOM 840 C C . MET A 1 101 ? -18.627 4.031 18.954 1.00 84.38 101 MET A C 1
ATOM 842 O O . MET A 1 101 ? -18.914 4.408 20.094 1.00 84.38 101 MET A O 1
ATOM 846 N N . LYS A 1 102 ? -19.565 3.828 18.021 1.00 79.94 102 LYS A N 1
ATOM 847 C CA . LYS A 1 102 ? -21.005 3.953 18.283 1.00 79.94 102 LYS A CA 1
ATOM 848 C C . LYS A 1 102 ? -21.481 2.883 19.271 1.00 79.94 102 LYS A C 1
ATOM 850 O O . LYS A 1 102 ? -22.201 3.213 20.214 1.00 79.94 102 LYS A O 1
ATOM 855 N N . GLU A 1 103 ? -21.009 1.649 19.120 1.00 79.81 103 GLU A N 1
ATOM 856 C CA . GLU A 1 103 ? -21.374 0.538 20.003 1.00 79.81 103 GLU A CA 1
ATOM 857 C C . GLU A 1 103 ? -20.807 0.713 21.419 1.00 79.81 103 GLU A C 1
ATOM 859 O O . GLU A 1 103 ? -21.517 0.501 22.404 1.00 79.81 103 GLU A O 1
ATOM 864 N N . LYS A 1 104 ? -19.568 1.215 21.548 1.00 76.00 104 LYS A N 1
ATOM 865 C CA . LYS A 1 104 ? -18.970 1.602 22.841 1.00 76.00 104 LYS A CA 1
ATOM 866 C C . LYS A 1 104 ? -19.763 2.703 23.553 1.00 76.00 104 LYS A C 1
ATOM 868 O O . LYS A 1 104 ? -19.950 2.647 24.766 1.00 76.00 104 LYS A O 1
ATOM 873 N N . LYS A 1 105 ? -20.265 3.706 22.821 1.00 69.31 105 LYS A N 1
ATOM 874 C CA . LYS A 1 105 ? -21.136 4.749 23.400 1.00 69.31 105 LYS A CA 1
ATOM 875 C C . LYS A 1 105 ? -22.462 4.166 23.896 1.00 69.31 105 LYS A C 1
ATOM 877 O O . LYS A 1 105 ? -22.902 4.510 24.992 1.00 69.31 105 LYS A O 1
ATOM 882 N N . LYS A 1 106 ? -23.067 3.261 23.121 1.00 66.94 106 LYS A N 1
ATOM 883 C CA . LYS A 1 106 ? -24.317 2.574 23.479 1.00 66.94 106 LYS A CA 1
ATOM 884 C C . LYS A 1 106 ? -24.148 1.695 24.724 1.00 66.94 106 LYS A C 1
ATOM 886 O O . LYS A 1 106 ? -24.922 1.815 25.668 1.00 66.94 106 LYS A O 1
ATOM 891 N N . THR A 1 107 ? -23.089 0.889 24.778 1.00 60.16 107 THR A N 1
ATOM 892 C CA . THR A 1 107 ? -22.767 0.051 25.948 1.00 60.16 107 THR A CA 1
ATOM 893 C C . THR A 1 107 ? -22.400 0.873 27.183 1.00 60.16 107 THR A C 1
ATOM 895 O O . THR A 1 107 ? -22.826 0.518 28.277 1.00 60.16 107 THR A O 1
ATOM 898 N N . LYS A 1 108 ? -21.709 2.015 27.044 1.00 56.22 108 LYS A N 1
ATOM 899 C CA . LYS A 1 108 ? -21.458 2.935 28.170 1.00 56.22 108 LYS A CA 1
ATOM 900 C C . LYS A 1 108 ? -22.764 3.435 28.805 1.00 56.22 108 LYS A C 1
ATOM 902 O O . LYS A 1 108 ? -22.880 3.441 30.028 1.00 56.22 108 LYS A O 1
ATOM 907 N N . CYS A 1 109 ? -23.766 3.780 27.989 1.00 55.97 109 CYS A N 1
ATOM 908 C CA . CYS A 1 109 ? -25.100 4.159 28.469 1.00 55.97 109 CYS A CA 1
ATOM 909 C C . CYS A 1 109 ? -25.799 2.991 29.198 1.00 55.97 109 CYS A C 1
ATOM 911 O O . CYS A 1 109 ? -26.351 3.175 30.282 1.00 55.97 109 CYS A O 1
ATOM 913 N N . CYS A 1 110 ? -25.673 1.764 28.677 1.00 57.97 110 CYS A N 1
ATOM 914 C CA . CYS A 1 110 ? -26.234 0.557 29.292 1.00 57.97 110 CYS A CA 1
ATOM 915 C C . CYS A 1 110 ? -25.447 0.010 30.504 1.00 57.97 110 CYS A C 1
ATOM 917 O O . CYS A 1 110 ? -25.963 -0.864 31.197 1.00 57.97 110 CYS A O 1
ATOM 919 N N . ASN A 1 111 ? -24.236 0.493 30.787 1.00 58.81 111 ASN A N 1
ATOM 920 C CA . ASN A 1 111 ? -23.460 0.079 31.963 1.00 58.81 111 ASN A CA 1
ATOM 921 C C . ASN A 1 111 ? -23.642 1.042 33.142 1.00 58.81 111 ASN A C 1
ATOM 923 O O . ASN A 1 111 ? -23.695 0.594 34.284 1.00 58.81 111 ASN A O 1
ATOM 927 N N . ASN A 1 112 ? -23.836 2.338 32.874 1.00 61.59 112 ASN A N 1
ATOM 928 C CA . ASN A 1 112 ? -24.118 3.315 33.927 1.00 61.59 112 ASN A CA 1
ATOM 929 C C . ASN A 1 112 ? -25.439 3.017 34.654 1.00 61.59 112 ASN A C 1
ATOM 931 O O . ASN A 1 112 ? -25.463 3.019 35.880 1.00 61.59 112 ASN A O 1
ATOM 935 N N . TRP A 1 113 ? -26.522 2.692 33.937 1.00 71.31 113 TRP A N 1
ATOM 936 C CA . TRP A 1 113 ? -27.796 2.362 34.598 1.00 71.31 113 TRP A CA 1
ATOM 937 C C . TRP A 1 113 ? -27.741 1.031 35.368 1.00 71.31 113 TRP A C 1
ATOM 939 O O . TRP A 1 113 ? -28.367 0.919 36.416 1.00 71.31 113 TRP A O 1
ATOM 949 N N . LYS A 1 114 ? -26.946 0.049 34.908 1.00 75.19 114 LYS A N 1
ATOM 950 C CA . LYS A 1 114 ? -26.716 -1.208 35.642 1.00 75.19 114 LYS A CA 1
ATOM 951 C C . LYS A 1 114 ? -25.990 -0.957 36.960 1.00 75.19 114 LYS A C 1
ATOM 953 O O . LYS A 1 114 ? -26.373 -1.538 37.967 1.00 75.19 114 LYS A O 1
ATOM 958 N N . LEU A 1 115 ? -24.982 -0.081 36.970 1.00 72.94 115 LEU A N 1
ATOM 959 C CA . LEU A 1 115 ? -24.278 0.297 38.197 1.00 72.94 115 LEU A CA 1
ATOM 960 C C . LEU A 1 115 ? -25.210 1.028 39.174 1.00 72.94 115 LEU A C 1
ATOM 962 O O . LEU A 1 115 ? -25.229 0.700 40.354 1.00 72.94 115 LEU A O 1
ATOM 966 N N . ILE A 1 116 ? -26.033 1.957 38.675 1.00 78.19 116 ILE A N 1
ATOM 967 C CA . ILE A 1 116 ? -27.047 2.659 39.480 1.00 78.19 116 ILE A CA 1
ATOM 968 C C . ILE A 1 116 ? -28.058 1.668 40.074 1.00 78.19 116 ILE A C 1
ATOM 970 O O . ILE A 1 116 ? -28.379 1.753 41.256 1.00 78.19 116 ILE A O 1
ATOM 974 N N . PHE A 1 117 ? -28.521 0.699 39.283 1.00 82.50 117 PHE A N 1
ATOM 975 C CA . PHE A 1 117 ? -29.442 -0.340 39.741 1.00 82.50 117 PHE A CA 1
ATOM 976 C C . PHE A 1 117 ? -28.825 -1.218 40.839 1.00 82.50 117 PHE A C 1
ATOM 978 O O . PHE A 1 117 ? -29.466 -1.457 41.859 1.00 82.50 117 PHE A O 1
ATOM 985 N N . VAL A 1 118 ? -27.568 -1.647 40.676 1.00 85.62 118 VAL A N 1
ATOM 986 C CA . VAL A 1 118 ? -26.847 -2.419 41.704 1.00 85.62 118 VAL A CA 1
ATOM 987 C C . VAL A 1 118 ? -26.706 -1.615 42.998 1.00 85.62 118 VAL A C 1
ATOM 989 O O . VAL A 1 118 ? -26.978 -2.152 44.068 1.00 85.62 118 VAL A O 1
ATOM 992 N N . LEU A 1 119 ? -26.348 -0.328 42.916 1.00 82.00 119 LEU A N 1
ATOM 993 C CA . LEU A 1 119 ? -26.249 0.542 44.093 1.00 82.00 119 LEU A CA 1
ATOM 994 C C . LEU A 1 119 ? -27.594 0.670 44.821 1.00 82.00 119 LEU A C 1
ATOM 996 O O . LEU A 1 119 ? -27.634 0.534 46.040 1.00 82.00 119 LEU A O 1
ATOM 1000 N N . PHE A 1 120 ? -28.693 0.853 44.083 1.00 83.88 120 PHE A N 1
ATOM 1001 C CA . PHE A 1 120 ? -30.036 0.935 44.658 1.00 83.88 120 PHE A CA 1
ATOM 1002 C C . PHE A 1 120 ? -30.427 -0.350 45.404 1.00 83.88 120 PHE A C 1
ATOM 1004 O O . PHE A 1 120 ? -30.880 -0.291 46.548 1.00 83.88 120 PHE A O 1
ATOM 1011 N N . VAL A 1 121 ? -30.188 -1.518 44.798 1.00 86.31 121 VAL A N 1
ATOM 1012 C CA . VAL A 1 121 ? -30.467 -2.821 45.425 1.00 86.31 121 VAL A CA 1
ATOM 1013 C C . VAL A 1 121 ? -29.650 -3.007 46.705 1.00 86.31 121 VAL A C 1
ATOM 1015 O O . VAL A 1 121 ? -30.211 -3.397 47.725 1.00 86.31 121 VAL A O 1
ATOM 1018 N N . VAL A 1 122 ? -28.354 -2.677 46.686 1.00 86.00 122 VAL A N 1
ATOM 1019 C CA . VAL A 1 122 ? -27.487 -2.780 47.873 1.00 86.00 122 VAL A CA 1
ATOM 1020 C C . VAL A 1 122 ? -27.982 -1.872 48.999 1.00 86.00 122 VAL A C 1
ATOM 1022 O O . VAL A 1 122 ? -28.068 -2.314 50.142 1.00 86.00 122 VAL A O 1
ATOM 1025 N N . THR A 1 123 ? -28.361 -0.627 48.687 1.00 81.31 123 THR A N 1
ATOM 1026 C CA . THR A 1 123 ? -28.904 0.289 49.701 1.00 81.31 123 THR A CA 1
ATOM 1027 C C . THR A 1 123 ? -30.219 -0.212 50.288 1.00 81.31 123 THR A C 1
ATOM 1029 O O . THR A 1 123 ? -30.385 -0.173 51.502 1.00 81.31 123 THR A O 1
ATOM 1032 N N . TYR A 1 124 ? -31.122 -0.738 49.456 1.00 83.44 124 TYR A N 1
ATOM 1033 C CA . TYR A 1 124 ? -32.407 -1.267 49.902 1.00 83.44 124 TYR A CA 1
ATOM 1034 C C . TYR A 1 124 ? -32.230 -2.439 50.873 1.00 83.44 124 TYR A C 1
ATOM 1036 O O . TYR A 1 124 ? -32.808 -2.417 51.958 1.00 83.44 124 TYR A O 1
ATOM 1044 N N . VAL A 1 125 ? -31.378 -3.410 50.522 1.00 82.38 125 VAL A N 1
ATOM 1045 C CA . VAL A 1 125 ? -31.071 -4.566 51.380 1.00 82.38 125 VAL A CA 1
ATOM 1046 C C . VAL A 1 125 ? -30.488 -4.108 52.716 1.00 82.38 125 VAL A C 1
ATOM 1048 O O . VAL A 1 125 ? -31.032 -4.458 53.756 1.00 82.38 125 VAL A O 1
ATOM 1051 N N . ALA A 1 126 ? -29.481 -3.229 52.704 1.00 78.38 126 ALA A N 1
ATOM 1052 C CA . ALA A 1 126 ? -28.870 -2.723 53.934 1.00 78.38 126 ALA A CA 1
ATOM 1053 C C . ALA A 1 126 ? -29.873 -1.986 54.843 1.00 78.38 126 ALA A C 1
ATOM 1055 O O . ALA A 1 126 ? -29.835 -2.125 56.065 1.00 78.38 126 ALA A O 1
ATOM 1056 N N . THR A 1 127 ? -30.792 -1.208 54.260 1.00 78.81 127 THR A N 1
ATOM 1057 C CA . THR A 1 127 ? -31.841 -0.522 55.030 1.00 78.81 127 THR A CA 1
ATOM 1058 C C . THR A 1 127 ? -32.919 -1.470 55.542 1.00 78.81 127 THR A C 1
ATOM 1060 O O . THR A 1 127 ? -33.460 -1.236 56.620 1.00 78.81 127 THR A O 1
ATOM 1063 N N . TYR A 1 128 ? -33.223 -2.537 54.801 1.00 74.25 128 TYR A N 1
ATOM 1064 C CA . TYR A 1 128 ? -34.172 -3.560 55.223 1.00 74.25 128 TYR A CA 1
ATOM 1065 C C . TYR A 1 128 ? -33.601 -4.383 56.379 1.00 74.25 128 TYR A C 1
ATOM 1067 O O . TYR A 1 128 ? -34.289 -4.565 57.376 1.00 74.25 128 TYR A O 1
ATOM 1075 N N . ASP A 1 129 ? -32.327 -4.774 56.305 1.00 71.94 129 ASP A N 1
ATOM 1076 C CA . ASP A 1 129 ? -31.625 -5.463 57.391 1.00 71.94 129 ASP A CA 1
ATOM 1077 C C . ASP A 1 129 ? -31.580 -4.599 58.664 1.00 71.94 129 ASP A C 1
ATOM 1079 O O . ASP A 1 129 ? -31.869 -5.083 59.758 1.00 71.94 129 ASP A O 1
ATOM 1083 N N . PHE A 1 130 ? -31.307 -3.293 58.531 1.00 68.88 130 PHE A N 1
ATOM 1084 C CA . PHE A 1 130 ? -31.368 -2.349 59.653 1.00 68.88 130 PHE A CA 1
ATOM 1085 C C . PHE A 1 130 ? -32.789 -2.213 60.224 1.00 68.88 130 PHE A C 1
ATOM 1087 O O . PHE A 1 130 ? -32.986 -2.257 61.437 1.00 68.88 130 PHE A O 1
ATOM 1094 N N . TYR A 1 131 ? -33.798 -2.087 59.359 1.00 66.44 131 TYR A N 1
ATOM 1095 C CA . TYR A 1 131 ? -35.200 -2.001 59.765 1.00 66.44 131 TYR A CA 1
ATOM 1096 C C . TYR A 1 131 ? -35.657 -3.265 60.507 1.00 66.44 131 TYR A C 1
ATOM 1098 O O . TYR A 1 131 ? -36.267 -3.165 61.572 1.00 66.44 131 TYR A O 1
ATOM 1106 N N . VAL A 1 132 ? -35.310 -4.450 59.998 1.00 66.94 132 VAL A N 1
ATOM 1107 C CA . VAL A 1 132 ? -35.587 -5.741 60.642 1.00 66.94 132 VAL A CA 1
ATOM 1108 C C . VAL A 1 132 ? -34.886 -5.831 61.996 1.00 66.94 132 VAL A C 1
ATOM 1110 O O . VAL A 1 132 ? -35.554 -6.155 62.972 1.00 66.94 132 VAL A O 1
ATOM 1113 N N . ALA A 1 133 ? -33.611 -5.444 62.102 1.00 62.91 133 ALA A N 1
ATOM 1114 C CA . ALA A 1 133 ? -32.874 -5.462 63.369 1.00 62.91 133 ALA A CA 1
ATOM 1115 C C . ALA A 1 133 ? -33.489 -4.531 64.432 1.00 62.91 133 ALA A C 1
ATOM 1117 O O . ALA A 1 133 ? -33.619 -4.901 65.599 1.00 62.91 133 ALA A O 1
ATOM 1118 N N . THR A 1 134 ? -33.926 -3.328 64.038 1.00 59.31 134 THR A N 1
ATOM 1119 C CA . THR A 1 134 ? -34.606 -2.398 64.962 1.00 59.31 134 THR A CA 1
ATOM 1120 C C . THR A 1 134 ? -35.997 -2.886 65.371 1.00 59.31 134 THR A C 1
ATOM 1122 O O . THR A 1 134 ? -36.438 -2.662 66.499 1.00 59.31 134 THR A O 1
ATOM 1125 N N . ASN A 1 135 ? -36.693 -3.603 64.489 1.00 54.88 135 ASN A N 1
ATOM 1126 C CA . ASN A 1 135 ? -37.985 -4.191 64.814 1.00 54.88 135 ASN A CA 1
ATOM 1127 C C . ASN A 1 135 ? -37.857 -5.480 65.629 1.00 54.88 135 ASN A C 1
ATOM 1129 O O . ASN A 1 135 ? -38.704 -5.707 66.484 1.00 54.88 135 ASN A O 1
ATOM 1133 N N . GLU A 1 136 ? -36.797 -6.273 65.467 1.00 52.41 136 GLU A N 1
ATOM 1134 C CA . GLU A 1 136 ? -36.485 -7.402 66.355 1.00 52.41 136 GLU A CA 1
ATOM 1135 C C . GLU A 1 136 ? -36.336 -6.944 67.810 1.00 52.41 136 GLU A C 1
ATOM 1137 O O . GLU A 1 136 ? -36.899 -7.574 68.708 1.00 52.41 136 GLU A O 1
ATOM 1142 N N . SER A 1 137 ? -35.691 -5.795 68.055 1.00 52.41 137 SER A N 1
ATOM 1143 C CA . SER A 1 137 ? -35.632 -5.212 69.404 1.00 52.41 137 SER A CA 1
ATOM 1144 C C . SER A 1 137 ? -36.995 -4.764 69.950 1.00 52.41 137 SER A C 1
ATOM 1146 O O . SER A 1 137 ? -37.195 -4.771 71.163 1.00 52.41 137 SER A O 1
ATOM 1148 N N . ASN A 1 138 ? -37.953 -4.426 69.081 1.00 46.94 138 ASN A N 1
ATOM 1149 C CA . ASN A 1 138 ? -39.288 -3.962 69.475 1.00 46.94 138 ASN A CA 1
ATOM 1150 C C . ASN A 1 138 ? -40.312 -5.111 69.608 1.00 46.94 138 ASN A C 1
ATOM 1152 O O . ASN A 1 138 ? -41.282 -4.989 70.353 1.00 46.94 138 ASN A O 1
ATOM 1156 N N . VAL A 1 139 ? -40.099 -6.238 68.918 1.00 47.34 139 VAL A N 1
ATOM 1157 C CA . VAL A 1 139 ? -41.005 -7.407 68.868 1.00 47.34 139 VAL A CA 1
ATOM 1158 C C . VAL A 1 139 ? -40.815 -8.362 70.054 1.00 47.34 139 VAL A C 1
ATOM 1160 O O . VAL A 1 139 ? -41.700 -9.165 70.347 1.00 47.34 139 VAL A O 1
ATOM 1163 N N . ALA A 1 140 ? -39.723 -8.234 70.812 1.00 50.78 140 ALA A N 1
ATOM 1164 C CA . ALA A 1 140 ? -39.415 -9.070 71.977 1.00 50.78 140 ALA A CA 1
ATOM 1165 C C . ALA A 1 140 ? -40.464 -9.034 73.111 1.00 50.78 140 ALA A C 1
ATOM 1167 O O . ALA A 1 140 ? -40.329 -9.765 74.091 1.00 50.78 140 ALA A O 1
ATOM 1168 N N . THR A 1 141 ? -41.507 -8.206 73.009 1.00 52.00 141 THR A N 1
ATOM 1169 C CA . THR A 1 141 ? -42.460 -7.990 74.099 1.00 52.00 141 THR A CA 1
ATOM 1170 C C . THR A 1 141 ? -43.810 -8.700 73.958 1.00 52.00 141 THR A C 1
ATOM 1172 O O . THR A 1 141 ? -44.394 -8.992 74.997 1.00 52.00 141 THR A O 1
ATOM 1175 N N . TYR A 1 142 ? -44.321 -9.064 72.769 1.00 51.41 142 TYR A N 1
ATOM 1176 C CA . TYR A 1 142 ? -45.688 -9.621 72.680 1.00 51.41 142 TYR A CA 1
ATOM 1177 C C . TYR A 1 142 ? -45.918 -10.565 71.465 1.00 51.41 142 TYR A C 1
ATOM 1179 O O . TYR A 1 142 ? -45.788 -10.157 70.320 1.00 51.41 142 TYR A O 1
ATOM 1187 N N . HIS A 1 143 ? -46.386 -11.804 71.704 1.00 50.44 143 HIS A N 1
ATOM 1188 C CA . HIS A 1 143 ? -47.213 -12.615 70.767 1.00 50.44 143 HIS A CA 1
ATOM 1189 C C . HIS A 1 143 ? -46.555 -13.382 69.560 1.00 50.44 143 HIS A C 1
ATOM 1191 O O . HIS A 1 143 ? -47.051 -13.308 68.431 1.00 50.44 143 HIS A O 1
ATOM 1197 N N . PRO A 1 144 ? -45.508 -14.221 69.738 1.00 50.09 144 PRO A N 1
ATOM 1198 C CA . PRO A 1 144 ? -44.467 -14.439 68.713 1.00 50.09 144 PRO A CA 1
ATOM 1199 C C . PRO A 1 144 ? -44.569 -15.670 67.775 1.00 50.09 144 PRO A C 1
ATOM 1201 O O . PRO A 1 144 ? -43.716 -15.811 66.904 1.00 50.09 144 PRO A O 1
ATOM 1204 N N . TYR A 1 145 ? -45.539 -16.589 67.892 1.00 46.62 145 TYR A N 1
ATOM 1205 C CA . TYR A 1 145 ? -45.414 -17.909 67.215 1.00 46.62 145 TYR A CA 1
ATOM 1206 C C . TYR A 1 145 ? -46.321 -18.176 66.000 1.00 46.62 145 TYR A C 1
ATOM 1208 O O . TYR A 1 145 ? -45.935 -18.929 65.113 1.00 46.62 145 TYR A O 1
ATOM 1216 N N . VAL A 1 146 ? -47.515 -17.582 65.914 1.00 47.22 146 VAL A N 1
ATOM 1217 C CA . VAL A 1 146 ? -48.479 -17.908 64.832 1.00 47.22 146 VAL A CA 1
ATOM 1218 C C . VAL A 1 146 ? -48.413 -16.903 63.673 1.00 47.22 146 VAL A C 1
ATOM 1220 O O . VAL A 1 146 ? -48.610 -17.254 62.513 1.00 47.22 146 VAL A O 1
ATOM 1223 N N . VAL A 1 147 ? -48.057 -15.652 63.969 1.00 53.09 147 VAL A N 1
ATOM 1224 C CA . VAL A 1 147 ? -47.870 -14.580 62.976 1.00 53.09 147 VAL A CA 1
ATOM 1225 C C . VAL A 1 147 ? -46.557 -14.766 62.200 1.00 53.09 147 VAL A C 1
ATOM 1227 O O . VAL A 1 147 ? -46.494 -14.491 61.003 1.00 53.09 147 VAL A O 1
ATOM 1230 N N . THR A 1 148 ? -45.526 -15.321 62.843 1.00 53.78 148 THR A N 1
ATOM 1231 C CA . THR A 1 148 ? -44.197 -15.549 62.254 1.00 53.78 148 THR A CA 1
ATOM 1232 C C . THR A 1 148 ? -44.205 -16.596 61.142 1.00 53.78 148 THR A C 1
ATOM 1234 O O . THR A 1 148 ? -43.537 -16.387 60.137 1.00 53.78 148 THR A O 1
ATOM 1237 N N . PHE A 1 149 ? -45.008 -17.664 61.226 1.00 52.19 149 PHE A N 1
ATOM 1238 C CA . PHE A 1 149 ? -45.089 -18.666 60.151 1.00 52.19 149 PHE A CA 1
ATOM 1239 C C . PHE A 1 149 ? -45.698 -18.096 58.858 1.00 52.19 149 PHE A C 1
ATOM 1241 O O . PHE A 1 149 ? -45.159 -18.304 57.772 1.00 52.19 149 PHE A O 1
ATOM 1248 N N . ASN A 1 150 ? -46.775 -17.310 58.971 1.00 56.38 150 ASN A N 1
ATOM 1249 C CA . ASN A 1 150 ? -47.387 -16.639 57.819 1.00 56.38 150 ASN A CA 1
ATOM 1250 C C . ASN A 1 150 ? -46.473 -15.554 57.231 1.00 56.38 150 ASN A C 1
ATOM 1252 O O . ASN A 1 150 ? -46.370 -15.447 56.010 1.00 56.38 150 ASN A O 1
ATOM 1256 N N . HIS A 1 151 ? -45.754 -14.802 58.068 1.00 54.19 151 HIS A N 1
ATOM 1257 C CA . HIS A 1 151 ? -44.764 -13.834 57.592 1.00 54.19 151 HIS A CA 1
ATOM 1258 C C . HIS A 1 151 ? -43.572 -14.504 56.904 1.00 54.19 151 HIS A C 1
ATOM 1260 O O . HIS A 1 151 ? -43.170 -14.054 55.836 1.00 54.19 151 HIS A O 1
ATOM 1266 N N . VAL A 1 152 ? -43.046 -15.605 57.446 1.00 62.53 152 VAL A N 1
ATOM 1267 C CA . VAL A 1 152 ? -41.960 -16.368 56.812 1.00 62.53 152 VAL A CA 1
ATOM 1268 C C . VAL A 1 152 ? -42.424 -16.956 55.479 1.00 62.53 152 VAL A C 1
ATOM 1270 O O . VAL A 1 152 ? -41.714 -16.835 54.484 1.00 62.53 152 VAL A O 1
ATOM 1273 N N . ALA A 1 153 ? -43.636 -17.511 55.405 1.00 68.25 153 ALA A N 1
ATOM 1274 C CA . ALA A 1 153 ? -44.208 -17.994 54.149 1.00 68.25 153 ALA A CA 1
ATOM 1275 C C . ALA A 1 153 ? -44.378 -16.864 53.116 1.00 68.25 153 ALA A C 1
ATOM 1277 O O . ALA A 1 153 ? -44.044 -17.038 51.944 1.00 68.25 153 ALA A O 1
ATOM 1278 N N . GLN A 1 154 ? -44.828 -15.684 53.547 1.00 70.62 154 GLN A N 1
ATOM 1279 C CA . GLN A 1 154 ? -44.980 -14.514 52.683 1.00 70.62 154 GLN A CA 1
ATOM 1280 C C . GLN A 1 154 ? -43.627 -13.951 52.222 1.00 70.62 154 GLN A C 1
ATOM 1282 O O . GLN A 1 154 ? -43.487 -13.575 51.059 1.00 70.62 154 GLN A O 1
ATOM 1287 N N . MET A 1 155 ? -42.608 -13.961 53.083 1.00 69.38 155 MET A N 1
ATOM 1288 C CA . MET A 1 155 ? -41.236 -13.596 52.721 1.00 69.38 155 MET A CA 1
ATOM 1289 C C . MET A 1 155 ? -40.637 -14.586 51.719 1.00 69.38 155 MET A C 1
ATOM 1291 O O . MET A 1 155 ? -40.066 -14.169 50.715 1.00 69.38 155 MET A O 1
ATOM 1295 N N . LEU A 1 156 ? -40.820 -15.893 51.923 1.00 71.50 156 LEU A N 1
ATOM 1296 C CA . LEU A 1 156 ? -40.383 -16.915 50.969 1.00 71.50 156 LEU A CA 1
ATOM 1297 C C . LEU A 1 156 ? -41.105 -16.772 49.620 1.00 71.50 156 LEU A C 1
ATOM 1299 O O . LEU A 1 156 ? -40.480 -16.924 48.568 1.00 71.50 156 LEU A O 1
ATOM 1303 N N . LEU A 1 157 ? -42.389 -16.405 49.617 1.00 76.69 157 LEU A N 1
ATOM 1304 C CA . LEU A 1 157 ? -43.139 -16.120 48.390 1.00 76.69 157 LEU A CA 1
ATOM 1305 C C . LEU A 1 157 ? -42.592 -14.882 47.655 1.00 76.69 157 LEU A C 1
ATOM 1307 O O . LEU A 1 157 ? -42.455 -14.887 46.432 1.00 76.69 157 LEU A O 1
ATOM 1311 N N . GLN A 1 158 ? -42.218 -13.833 48.389 1.00 74.44 158 GLN A N 1
ATOM 1312 C CA . GLN A 1 158 ? -41.603 -12.642 47.799 1.00 74.44 158 GLN A CA 1
ATOM 1313 C C . GLN A 1 158 ? -40.206 -12.934 47.241 1.00 74.44 158 GLN A C 1
ATOM 1315 O O . GLN A 1 158 ? -39.905 -12.544 46.113 1.00 74.44 158 GLN A O 1
ATOM 1320 N N . ILE A 1 159 ? -39.378 -13.684 47.972 1.00 75.81 159 ILE A N 1
ATOM 1321 C CA . ILE A 1 159 ? -38.045 -14.094 47.513 1.00 75.81 159 ILE A CA 1
ATOM 1322 C C . ILE A 1 159 ? -38.159 -14.967 46.258 1.00 75.81 159 ILE A C 1
ATOM 1324 O O . ILE A 1 159 ? -37.448 -14.739 45.281 1.00 75.81 159 ILE A O 1
ATOM 1328 N N . THR A 1 160 ? -39.081 -15.930 46.235 1.00 74.44 160 THR A N 1
ATOM 1329 C CA . THR A 1 160 ? -39.294 -16.787 45.057 1.00 74.44 160 THR A CA 1
ATOM 1330 C C . THR A 1 160 ? -39.790 -15.996 43.846 1.00 74.44 160 THR A C 1
ATOM 1332 O O . THR A 1 160 ? -39.292 -16.225 42.744 1.00 74.44 160 THR A O 1
ATOM 1335 N N . HIS A 1 161 ? -40.672 -15.008 44.026 1.00 78.44 161 HIS A N 1
ATOM 1336 C CA . HIS A 1 161 ? -41.068 -14.084 42.955 1.00 78.44 161 HIS A CA 1
ATOM 1337 C C . HIS A 1 161 ? -39.883 -13.280 42.405 1.00 78.44 161 HIS A C 1
ATOM 1339 O O . HIS A 1 161 ? -39.718 -13.182 41.187 1.00 78.44 161 HIS A O 1
ATOM 1345 N N . VAL A 1 162 ? -39.025 -12.745 43.280 1.00 77.38 162 VAL A N 1
ATOM 1346 C CA . VAL A 1 162 ? -37.818 -12.012 42.871 1.00 77.38 162 VAL A CA 1
ATOM 1347 C C . VAL A 1 162 ? -36.857 -12.931 42.111 1.00 77.38 162 VAL A C 1
ATOM 1349 O O . VAL A 1 162 ? -36.363 -12.559 41.048 1.00 77.38 162 VAL A O 1
ATOM 1352 N N . LEU A 1 163 ? -36.640 -14.161 42.582 1.00 75.50 163 LEU A N 1
ATOM 1353 C CA . LEU A 1 163 ? -35.783 -15.139 41.904 1.00 75.50 163 LEU A CA 1
ATOM 1354 C C . LEU A 1 163 ? -36.339 -15.559 40.534 1.00 75.50 163 LEU A C 1
ATOM 1356 O O . LEU A 1 163 ? -35.577 -15.669 39.571 1.00 75.50 163 LEU A O 1
ATOM 1360 N N . LEU A 1 164 ? -37.655 -15.748 40.412 1.00 76.69 164 LEU A N 1
ATOM 1361 C CA . LEU A 1 164 ? -38.314 -16.044 39.136 1.00 76.69 164 LEU A CA 1
ATOM 1362 C C . LEU A 1 164 ? -38.201 -14.873 38.155 1.00 76.69 164 LEU A C 1
ATOM 1364 O O . LEU A 1 164 ? -37.904 -15.090 36.978 1.00 76.69 164 LEU A O 1
ATOM 1368 N N . TYR A 1 165 ? -38.360 -13.640 38.637 1.00 79.31 165 TYR A N 1
ATOM 1369 C CA . TYR A 1 165 ? -38.170 -12.437 37.832 1.00 79.31 165 TYR A CA 1
ATOM 1370 C C . TYR A 1 165 ? -36.726 -12.315 37.330 1.00 79.31 165 TYR A C 1
ATOM 1372 O O . TYR A 1 165 ? -36.493 -12.117 36.136 1.00 79.31 165 TYR A O 1
ATOM 1380 N N . MET A 1 166 ? -35.741 -12.527 38.207 1.00 75.25 166 MET A N 1
ATOM 1381 C CA . MET A 1 166 ? -34.323 -12.511 37.834 1.00 75.25 166 MET A CA 1
ATOM 1382 C C . MET A 1 166 ? -33.983 -13.616 36.826 1.00 75.25 166 MET A C 1
ATOM 1384 O O . MET A 1 166 ? -33.264 -13.367 35.856 1.00 75.25 166 MET A O 1
ATOM 1388 N N . ARG A 1 167 ? -34.548 -14.819 36.991 1.00 83.25 167 ARG A N 1
ATOM 1389 C CA . ARG A 1 167 ? -34.405 -15.920 36.027 1.00 83.25 167 ARG A CA 1
ATOM 1390 C C . ARG A 1 167 ? -34.994 -15.560 34.663 1.00 83.25 167 ARG A C 1
ATOM 1392 O O . ARG A 1 167 ? -34.348 -15.805 33.648 1.00 83.25 167 ARG A O 1
ATOM 1399 N N . HIS A 1 168 ? -36.186 -14.968 34.625 1.00 79.75 168 HIS A N 1
ATOM 1400 C CA . HIS A 1 168 ? -36.820 -14.534 33.380 1.00 79.75 168 HIS A CA 1
ATOM 1401 C C . HIS A 1 168 ? -35.995 -13.452 32.669 1.00 79.75 168 HIS A C 1
ATOM 1403 O O . HIS A 1 168 ? -35.748 -13.555 31.469 1.00 79.75 168 HIS A O 1
ATOM 1409 N N . MET A 1 169 ? -35.480 -12.470 33.413 1.00 79.88 169 MET A N 1
ATOM 1410 C CA . MET A 1 169 ? -34.597 -11.433 32.871 1.00 79.88 169 MET A CA 1
ATOM 1411 C C . MET A 1 169 ? -33.301 -12.015 32.290 1.00 79.88 169 MET A C 1
ATOM 1413 O O . MET A 1 169 ? -32.880 -11.616 31.204 1.00 79.88 169 MET A O 1
ATOM 1417 N N . LEU A 1 170 ? -32.686 -12.994 32.963 1.00 80.56 170 LEU A N 1
ATOM 1418 C CA . LEU A 1 170 ? -31.503 -13.688 32.447 1.00 80.56 170 LEU A CA 1
ATOM 1419 C C . LEU A 1 170 ? -31.817 -14.467 31.164 1.00 80.56 170 LEU A C 1
ATOM 1421 O O . LEU A 1 170 ? -31.040 -14.388 30.217 1.00 80.56 170 LEU A O 1
ATOM 1425 N N . LEU A 1 171 ? -32.963 -15.152 31.096 1.00 83.38 171 LEU A N 1
ATOM 1426 C CA . LEU A 1 171 ? -33.407 -15.860 29.889 1.00 83.38 171 LEU A CA 1
ATOM 1427 C C . LEU A 1 171 ? -33.682 -14.907 28.717 1.00 83.38 171 LEU A C 1
ATOM 1429 O O . LEU A 1 171 ? -33.323 -15.205 27.581 1.00 83.38 171 LEU A O 1
ATOM 1433 N N . GLN A 1 172 ? -34.265 -13.734 28.973 1.00 81.06 172 GLN A N 1
ATOM 1434 C CA . GLN A 1 172 ? -34.443 -12.712 27.940 1.00 81.06 172 GLN A CA 1
ATOM 1435 C C . GLN A 1 172 ? -33.100 -12.164 27.448 1.00 81.06 172 GLN A C 1
ATOM 1437 O O . GLN A 1 172 ? -32.907 -11.971 26.248 1.00 81.06 172 GLN A O 1
ATOM 1442 N N . MET A 1 173 ? -32.139 -11.954 28.351 1.00 78.12 173 MET A N 1
ATOM 1443 C CA . MET A 1 173 ? -30.796 -11.525 27.969 1.00 78.12 173 MET A CA 1
ATOM 1444 C C . MET A 1 173 ? -30.053 -12.586 27.151 1.00 78.12 173 MET A C 1
ATOM 1446 O O . MET A 1 173 ? -29.422 -12.237 26.153 1.00 78.12 173 MET A O 1
ATOM 1450 N N . THR A 1 174 ? -30.128 -13.865 27.528 1.00 81.88 174 THR A N 1
ATOM 1451 C CA . THR A 1 174 ? -29.488 -14.946 26.765 1.00 81.88 174 THR A CA 1
ATOM 1452 C C . THR A 1 174 ? -30.143 -15.136 25.402 1.00 81.88 174 THR A C 1
ATOM 1454 O O . THR A 1 174 ? -29.422 -15.278 24.419 1.00 81.88 174 THR A O 1
ATOM 1457 N N . TYR A 1 175 ? -31.473 -15.046 25.308 1.00 80.06 175 TYR A N 1
ATOM 1458 C CA . TYR A 1 175 ? -32.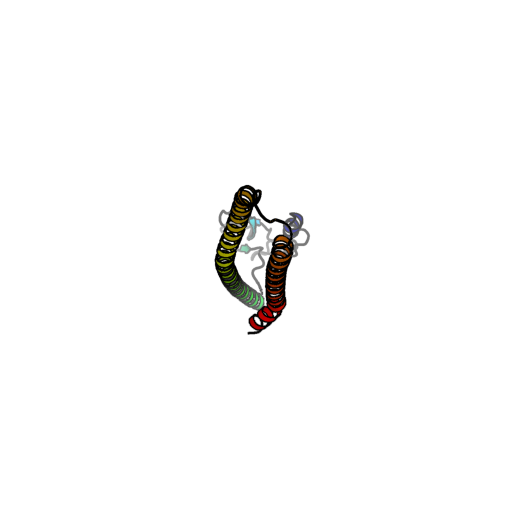205 -15.082 24.038 1.00 80.06 175 TYR A CA 1
ATOM 1459 C C . TYR A 1 175 ? -31.760 -13.959 23.087 1.00 80.06 175 TYR A C 1
ATOM 1461 O O . TYR A 1 175 ? -31.399 -14.217 21.939 1.00 80.06 175 TYR A O 1
ATOM 1469 N N . MET A 1 176 ? -31.680 -12.720 23.584 1.00 78.44 176 MET A N 1
ATOM 1470 C CA . MET A 1 176 ? -31.214 -11.575 22.794 1.00 78.44 176 MET A CA 1
ATOM 1471 C C . MET A 1 176 ? -29.766 -11.747 22.319 1.00 78.44 176 MET A C 1
ATOM 1473 O O . MET A 1 176 ? -29.452 -11.415 21.178 1.00 78.44 176 MET A O 1
ATOM 1477 N N . LEU A 1 177 ? -28.885 -12.289 23.165 1.00 75.94 177 LEU A N 1
ATOM 1478 C CA . LEU A 1 177 ? -27.497 -12.583 22.797 1.00 75.94 177 LEU A CA 1
ATOM 1479 C C . LEU A 1 177 ? -27.393 -13.701 21.751 1.00 75.94 177 LEU A C 1
ATOM 1481 O O . LEU A 1 177 ? -26.564 -13.604 20.848 1.00 75.94 177 LEU A O 1
ATOM 1485 N N . LEU A 1 178 ? -28.251 -14.721 21.829 1.00 76.50 178 LEU A N 1
ATOM 1486 C CA . LEU A 1 178 ? -28.296 -15.821 20.863 1.00 76.50 178 LEU A CA 1
ATOM 1487 C C . LEU A 1 178 ? -28.756 -15.355 19.471 1.00 76.50 178 LEU A C 1
ATOM 1489 O O . LEU A 1 178 ? -28.361 -15.935 18.463 1.00 76.50 178 LEU A O 1
ATOM 1493 N N . GLN A 1 179 ? -29.554 -14.286 19.405 1.00 71.69 179 GLN A N 1
ATOM 1494 C CA . GLN A 1 179 ? -30.107 -13.747 18.158 1.00 71.69 179 GLN A CA 1
ATOM 1495 C C . GLN A 1 179 ? -29.219 -12.679 17.486 1.00 71.69 179 GLN A C 1
ATOM 1497 O O . GLN A 1 179 ? -29.420 -12.334 16.319 1.00 71.69 179 GLN A O 1
ATOM 1502 N N . MET A 1 180 ? -28.181 -12.199 18.179 1.00 66.44 180 MET A N 1
ATOM 1503 C CA . MET A 1 180 ? -27.151 -11.301 17.633 1.00 66.44 180 MET A CA 1
ATOM 1504 C C . MET A 1 180 ? -26.489 -11.812 16.332 1.00 66.44 180 MET A C 1
ATOM 1506 O O . MET A 1 180 ? -26.410 -11.032 15.381 1.00 66.44 180 MET A O 1
ATOM 1510 N N . PRO A 1 181 ? -26.035 -13.079 16.212 1.00 64.94 181 PRO A N 1
ATOM 1511 C CA . PRO A 1 181 ? -25.396 -13.566 14.984 1.00 64.94 181 PRO A CA 1
ATOM 1512 C C . PRO A 1 181 ? -26.324 -13.576 13.756 1.00 64.94 181 PRO A C 1
ATOM 1514 O O . PRO A 1 181 ? -25.864 -13.274 12.656 1.00 64.94 181 PRO A O 1
ATOM 1517 N N . GLN A 1 182 ? -27.627 -13.829 13.927 1.00 58.25 182 GLN A N 1
ATOM 1518 C CA . GLN A 1 182 ? -28.607 -13.805 12.826 1.00 58.25 182 GLN A CA 1
ATOM 1519 C C . GLN A 1 182 ? -28.856 -12.379 12.308 1.00 58.25 182 GLN A C 1
ATOM 1521 O O . GLN A 1 182 ? -28.984 -12.147 11.106 1.00 58.25 182 GLN A O 1
ATOM 1526 N N . MET A 1 183 ? -28.860 -11.399 13.213 1.00 53.75 183 MET A N 1
ATOM 1527 C CA . MET A 1 183 ? -28.990 -9.979 12.873 1.00 53.75 183 MET A CA 1
ATOM 1528 C C . MET A 1 183 ? -27.749 -9.442 12.146 1.00 53.75 183 MET A C 1
ATOM 1530 O O . MET A 1 183 ? -27.880 -8.616 11.245 1.00 53.75 183 MET A O 1
ATOM 1534 N N . LEU A 1 184 ? -26.548 -9.918 12.500 1.00 52.81 184 LEU A N 1
ATOM 1535 C CA . LEU A 1 184 ? -25.314 -9.534 11.807 1.00 52.81 184 LEU A CA 1
ATOM 1536 C C . LEU A 1 184 ? -25.248 -10.085 10.374 1.00 52.81 184 LEU A C 1
ATOM 1538 O O . LEU A 1 184 ? -24.846 -9.347 9.478 1.00 52.81 184 LEU A O 1
ATOM 1542 N N . GLN A 1 185 ? -25.697 -11.322 10.133 1.00 52.03 185 GLN A N 1
ATOM 1543 C CA . GLN A 1 185 ? -25.707 -11.924 8.790 1.00 52.03 185 GLN A CA 1
ATOM 1544 C C . GLN A 1 185 ? -26.607 -11.162 7.799 1.00 52.03 185 GLN A C 1
ATOM 1546 O O . GLN A 1 185 ? -26.237 -10.978 6.640 1.00 52.03 185 GLN A O 1
ATOM 1551 N N . HIS A 1 186 ? -27.749 -10.637 8.257 1.00 48.97 186 HIS A N 1
ATOM 1552 C CA . HIS A 1 186 ? -28.641 -9.807 7.436 1.00 48.97 186 HIS A CA 1
ATOM 1553 C C . HIS A 1 186 ? -28.079 -8.416 7.098 1.00 48.97 186 HIS A C 1
ATOM 1555 O O . HIS A 1 186 ? -28.526 -7.798 6.132 1.00 48.97 186 HIS A O 1
ATOM 1561 N N . ILE A 1 187 ? -27.115 -7.912 7.875 1.00 54.50 187 ILE A N 1
ATOM 1562 C CA . ILE A 1 187 ? -26.472 -6.608 7.651 1.00 54.50 187 ILE A CA 1
ATOM 1563 C C . ILE A 1 187 ? -25.262 -6.742 6.716 1.00 54.50 187 ILE A C 1
ATOM 1565 O O . ILE A 1 187 ? -24.952 -5.799 5.997 1.00 54.50 187 ILE A O 1
ATOM 1569 N N . THR A 1 188 ? -24.591 -7.897 6.694 1.00 51.16 188 THR A N 1
ATOM 1570 C CA . THR A 1 188 ? -23.425 -8.153 5.826 1.00 51.16 188 THR A CA 1
ATOM 1571 C C . THR A 1 188 ? -23.781 -8.577 4.397 1.00 51.16 188 THR A C 1
ATOM 1573 O O . THR A 1 188 ? -22.898 -8.612 3.550 1.00 51.16 188 THR A O 1
ATOM 1576 N N . LEU A 1 189 ? -25.049 -8.911 4.126 1.00 48.81 189 LEU A N 1
ATOM 1577 C CA . LEU A 1 189 ? -25.550 -9.378 2.820 1.00 48.81 189 LEU A CA 1
ATOM 1578 C C . LEU A 1 189 ? -26.341 -8.306 2.030 1.00 48.81 189 LEU A C 1
ATOM 1580 O O . LEU A 1 189 ? -27.063 -8.641 1.093 1.00 48.81 189 LEU A O 1
ATOM 1584 N N . LYS A 1 190 ? -26.215 -7.025 2.397 1.00 44.03 190 LYS A N 1
ATOM 1585 C CA . LYS A 1 190 ? -26.767 -5.858 1.685 1.00 44.03 190 LYS A CA 1
ATOM 1586 C C . LYS A 1 190 ? -25.655 -4.868 1.371 1.00 44.03 190 LYS A C 1
ATOM 1588 O O . LYS A 1 190 ? -25.724 -4.270 0.280 1.00 44.03 190 LYS A O 1
#

Radius of gyration: 42.51 Å; chains: 1; bounding box: 88×34×106 Å

Organism: Solanum commersonii (NCBI:txid4109)

Secondary structure (DSSP, 8-state):
--HHHHHHHS-GGG-TTTT---B-TTSPBPPEEE---SSSTT-EEEE-SS-GGG----EEESS-----HHHHHHHHHHHHHHHHHHHHHHHHHHHHHHHHHHHHHHHHHHHHHHHHHHHHHHHHHHHHHHHHHHHHHHHTTS--SHHHHHHHHHHHHHHHHHHHHHHHHHHHHHHHHHHHHHHHHHHHT-

Sequence (190 aa):
MSNAILNRICNDENDVMLGVKIYCKHGDLLSMQTSWSKDNPGRRFWSCPRYRENACNFFGWRDREDVDIRSKFIILRLANKIKELEIDDESHIKRSNKWVMKEKKKTKCCNNWKLIFVLFVVTYVATYDFYVATNESNVATYHPYVVTFNHVAQMLLQITHVLLYMRHMLLQMTYMLLQMPQMLQHITLK

Foldseek 3Di:
DDPVVVVVVVPCVPPPLVPDWDADPVRDTWDKDADCDPVGHGWIKTAAPDDDPPGPGDIGTSPPPPCDPVNVVVVVVVVVVVVVVVVVVVVVVVVVVVVVVVVVVVVVVVVVVVVVVVVVVVVVVVVVVVVVVVVVVVVVPDDPDPVVVVVVVVVVVVVVVVVVVVVVVVVVVVVVVVCVVVVVVVVVVD